Protein AF-A0A2W6ZHK8-F1 (afdb_monomer_lite)

Radius of gyration: 23.31 Å; chains: 1; bounding box: 67×42×62 Å

Secondary structure (DSSP, 8-state):
-TTTTTTTTT-HHHHHHTTB-GGG-B----TTTTS---TTGGGGGSS-HHHHHHHHHHHHHHHHHHHHHHHHHTTTSS-----S-SS-SSS-----SS-SS---SS-----BSS-B-GGGG--SSSSS-PPPP-B-TTS-B-EEEEE-PPP----SSS--PPPP-EEEETTEEEEPPEEEEGGGTBBSS-TT-B--TT-SSB-HHHHHHH-SHHHHHHHHHHHHHHHHHHHHHT--GGGS-HHHHHHHHHH-SSS---SS--TTS-TT-TTHHHHHHHHHH-GGGB-TTS-BTTPPPPPTT-----TT-EEEEEEEEE-SSS-EEEEETTEEEEEEE--HHHHHHHTTPPTT-EEEEEEEE-TTSS-EEEEEE--

Structure (mmCIF, N/CA/C/O backbone):
data_AF-A0A2W6ZHK8-F1
#
_entry.id   AF-A0A2W6ZHK8-F1
#
loop_
_atom_site.group_PDB
_atom_site.id
_atom_site.type_symbol
_atom_site.label_atom_id
_atom_site.label_alt_id
_atom_site.label_comp_id
_atom_site.label_asym_id
_atom_site.label_entity_id
_atom_site.label_seq_id
_atom_site.pdbx_PDB_ins_code
_atom_site.Cartn_x
_atom_site.Cartn_y
_atom_site.Cartn_z
_atom_site.occupancy
_atom_site.B_iso_or_equiv
_atom_site.auth_seq_id
_atom_site.auth_comp_id
_atom_site.auth_asym_id
_atom_site.auth_atom_id
_atom_site.pdbx_PDB_model_num
ATOM 1 N N . ALA A 1 1 ? 22.528 12.364 24.721 1.00 43.50 1 ALA A N 1
ATOM 2 C CA . ALA A 1 1 ? 22.819 10.940 24.457 1.00 43.50 1 ALA A CA 1
ATOM 3 C C . ALA A 1 1 ? 22.223 10.566 23.104 1.00 43.50 1 ALA A C 1
ATOM 5 O O . ALA A 1 1 ? 21.201 11.143 22.734 1.00 43.50 1 ALA A O 1
ATOM 6 N N . PRO A 1 2 ? 22.849 9.669 22.320 1.00 52.50 2 PRO A N 1
ATOM 7 C CA . PRO A 1 2 ? 22.215 9.181 21.101 1.00 52.50 2 PRO A CA 1
ATOM 8 C C . PRO A 1 2 ? 20.822 8.631 21.451 1.00 52.50 2 PRO A C 1
ATOM 10 O O . PRO A 1 2 ? 20.642 8.049 22.521 1.00 52.50 2 PRO A O 1
ATOM 13 N N . PHE A 1 3 ? 19.845 8.875 20.576 1.00 69.44 3 PHE A N 1
ATOM 14 C CA . PHE A 1 3 ? 18.461 8.391 20.698 1.00 69.44 3 PHE A CA 1
ATOM 15 C C . PHE A 1 3 ? 17.575 9.044 21.776 1.00 69.44 3 PHE A C 1
ATOM 17 O O . PHE A 1 3 ? 16.432 8.627 21.933 1.00 69.44 3 PHE A O 1
ATOM 24 N N . GLU A 1 4 ? 18.022 10.110 22.458 1.00 68.19 4 GLU A N 1
ATOM 25 C CA . GLU A 1 4 ? 17.185 10.863 23.425 1.00 68.19 4 GLU A CA 1
ATOM 26 C C . GLU A 1 4 ? 15.857 11.338 22.828 1.00 68.19 4 GLU A C 1
ATOM 28 O O . GLU A 1 4 ? 14.832 11.365 23.506 1.00 68.19 4 GLU A O 1
ATOM 33 N N . ARG A 1 5 ? 15.878 11.665 21.534 1.00 79.25 5 ARG A N 1
ATOM 34 C CA . ARG A 1 5 ? 14.717 12.185 20.814 1.00 79.25 5 ARG A CA 1
ATOM 35 C C . ARG A 1 5 ? 13.796 11.101 20.254 1.00 79.25 5 ARG A C 1
ATOM 37 O O . ARG A 1 5 ? 12.671 11.403 19.871 1.00 79.25 5 ARG A O 1
ATOM 44 N N . ALA A 1 6 ? 14.238 9.840 20.235 1.00 78.94 6 ALA A N 1
ATOM 45 C CA . ALA A 1 6 ? 13.511 8.746 19.587 1.00 78.94 6 ALA A CA 1
ATOM 46 C C . ALA A 1 6 ? 12.132 8.493 20.222 1.00 78.94 6 ALA A C 1
ATOM 48 O O . ALA A 1 6 ? 11.200 8.065 19.544 1.00 78.94 6 ALA A O 1
ATOM 49 N N . SER A 1 7 ? 11.982 8.789 21.517 1.00 81.56 7 SER A N 1
ATOM 50 C CA . SER A 1 7 ? 10.720 8.631 22.244 1.00 81.56 7 SER A CA 1
ATOM 51 C C . SER A 1 7 ? 9.899 9.916 22.394 1.00 81.56 7 SER A C 1
ATOM 53 O O . SER A 1 7 ? 8.825 9.856 22.986 1.00 81.56 7 SER A O 1
ATOM 55 N N . GLU A 1 8 ? 10.354 11.072 21.894 1.00 84.62 8 GLU A N 1
ATOM 56 C CA . GLU A 1 8 ? 9.674 12.367 22.107 1.00 84.62 8 GLU A CA 1
ATOM 57 C C . GLU A 1 8 ? 8.252 12.384 21.532 1.00 84.62 8 GLU A C 1
ATOM 59 O O . GLU A 1 8 ? 7.326 12.866 22.181 1.00 84.62 8 GLU A O 1
ATOM 64 N N . ALA A 1 9 ? 8.062 11.818 20.337 1.00 80.19 9 ALA A N 1
ATOM 65 C CA . ALA A 1 9 ? 6.784 11.879 19.627 1.00 80.19 9 ALA A CA 1
ATOM 66 C C . ALA A 1 9 ? 5.689 10.989 20.244 1.00 80.19 9 ALA A C 1
ATOM 68 O O . ALA A 1 9 ? 4.504 11.307 20.149 1.00 80.19 9 ALA A O 1
ATOM 69 N N . PHE A 1 10 ? 6.067 9.860 20.853 1.00 81.12 10 PHE A N 1
ATOM 70 C CA . PHE A 1 10 ? 5.116 8.813 21.253 1.00 81.12 10 PHE A CA 1
ATOM 71 C C . PHE A 1 10 ? 5.220 8.387 22.722 1.00 81.12 10 PHE A C 1
ATOM 73 O O . PHE A 1 10 ? 4.348 7.661 23.199 1.00 81.12 10 PHE A O 1
ATOM 80 N N . GLY A 1 11 ? 6.254 8.825 23.441 1.00 86.19 11 GLY A N 1
ATOM 81 C CA . GLY A 1 11 ? 6.606 8.334 24.771 1.00 86.19 11 GLY A CA 1
ATOM 82 C C . GLY A 1 11 ? 7.340 6.990 24.727 1.00 86.19 11 GLY A C 1
ATOM 83 O O . GLY A 1 11 ? 7.202 6.211 23.781 1.00 86.19 11 GLY A O 1
ATOM 84 N N . LEU A 1 12 ? 8.133 6.704 25.763 1.00 83.44 12 LEU A N 1
ATOM 85 C CA . LEU A 1 12 ? 9.000 5.521 25.814 1.00 83.44 12 LEU A CA 1
ATOM 86 C C . LEU A 1 12 ? 8.214 4.206 25.729 1.00 83.44 12 LEU A C 1
ATOM 88 O O . LEU A 1 12 ? 8.565 3.340 24.939 1.00 83.44 12 LEU A O 1
ATOM 92 N N . GLU A 1 13 ? 7.134 4.055 26.496 1.00 84.38 13 GLU A N 1
ATOM 93 C CA . GLU A 1 13 ? 6.370 2.801 26.532 1.00 84.38 13 GLU A CA 1
ATOM 94 C C . GLU A 1 13 ? 5.785 2.448 25.162 1.00 84.38 13 GLU A C 1
ATOM 96 O O . GLU A 1 13 ? 5.975 1.337 24.667 1.00 84.38 13 GLU A O 1
ATOM 101 N N . ARG A 1 14 ? 5.116 3.404 24.507 1.00 81.00 14 ARG A N 1
ATOM 102 C CA . ARG A 1 14 ? 4.561 3.197 23.165 1.00 81.00 14 ARG A CA 1
ATOM 103 C C . ARG A 1 14 ? 5.657 3.002 22.130 1.00 81.00 14 ARG A C 1
ATOM 105 O O . ARG A 1 14 ? 5.471 2.187 21.232 1.00 81.00 14 ARG A O 1
ATOM 112 N N . THR A 1 15 ? 6.780 3.712 22.276 1.00 80.50 15 THR A N 1
ATOM 113 C CA . THR A 1 15 ? 7.980 3.482 21.466 1.00 80.50 15 THR A CA 1
ATOM 114 C C . THR A 1 15 ? 8.346 2.014 21.579 1.00 80.50 15 THR A C 1
ATOM 116 O O . THR A 1 15 ? 8.187 1.317 20.603 1.00 80.50 15 THR A O 1
ATOM 119 N N . LEU A 1 16 ? 8.645 1.483 22.761 1.00 81.94 16 LEU A N 1
ATOM 120 C CA . LEU A 1 16 ? 9.081 0.093 22.939 1.00 81.94 16 LEU A CA 1
ATOM 121 C C . LEU A 1 16 ? 8.059 -0.974 22.516 1.00 81.94 16 LEU A C 1
ATOM 123 O O . LEU A 1 16 ? 8.441 -2.076 22.128 1.00 81.94 16 LEU A O 1
ATOM 127 N N . THR A 1 17 ? 6.762 -0.679 22.607 1.00 78.75 17 THR A N 1
ATOM 128 C CA . THR A 1 17 ? 5.712 -1.708 22.529 1.00 78.75 17 THR A CA 1
ATOM 129 C C . THR A 1 17 ? 4.912 -1.739 21.242 1.00 78.75 17 THR A C 1
ATOM 131 O O . THR A 1 17 ? 4.117 -2.663 21.066 1.00 78.75 17 THR A O 1
ATOM 134 N N . TYR A 1 18 ? 5.102 -0.787 20.325 1.00 78.62 18 TYR A N 1
ATOM 135 C CA . TYR A 1 18 ? 4.310 -0.780 19.091 1.00 78.62 18 TYR A CA 1
ATOM 136 C C . TYR A 1 18 ? 4.567 -2.032 18.229 1.00 78.62 18 TYR A C 1
ATOM 138 O O . TYR A 1 18 ? 3.657 -2.510 17.557 1.00 78.62 18 TYR A O 1
ATOM 146 N N . GLY A 1 19 ? 5.794 -2.563 18.262 1.00 79.88 19 GLY A N 1
ATOM 147 C CA . GLY A 1 19 ? 6.238 -3.725 17.490 1.00 79.88 19 GLY A CA 1
ATOM 148 C C . GLY A 1 19 ? 6.195 -5.044 18.264 1.00 79.88 19 GLY A C 1
ATOM 149 O O . GLY A 1 19 ? 7.033 -5.906 18.009 1.00 79.88 19 GLY A O 1
ATOM 150 N N . ARG A 1 20 ? 5.298 -5.198 19.252 1.00 83.50 20 ARG A N 1
ATOM 151 C CA . ARG A 1 20 ? 5.185 -6.434 20.051 1.00 83.50 20 ARG A CA 1
ATOM 152 C C . ARG A 1 20 ? 4.945 -7.659 19.168 1.00 83.50 20 ARG A C 1
ATOM 154 O O . ARG A 1 20 ? 4.077 -7.668 18.301 1.00 83.50 20 ARG A O 1
ATOM 161 N N . LEU A 1 21 ? 5.685 -8.715 19.470 1.00 78.38 21 LEU A N 1
ATOM 162 C CA . LEU A 1 21 ? 5.596 -10.036 18.866 1.00 78.38 21 LEU A CA 1
ATOM 163 C C . LEU A 1 21 ? 5.212 -11.071 19.945 1.00 78.38 21 LEU A C 1
ATOM 165 O O . LEU A 1 21 ? 5.328 -10.799 21.147 1.00 78.38 21 LEU A O 1
ATOM 169 N N . PRO A 1 22 ? 4.745 -12.273 19.555 1.00 77.62 22 PRO A N 1
ATOM 170 C CA . PRO A 1 22 ? 4.529 -13.372 20.494 1.00 77.62 22 PRO A CA 1
ATOM 171 C C . PRO A 1 22 ? 5.782 -13.706 21.321 1.00 77.62 22 PRO A C 1
ATOM 173 O O . PRO A 1 22 ? 6.908 -13.443 20.907 1.00 77.62 22 PRO A O 1
ATOM 176 N N . GLY A 1 23 ? 5.588 -14.303 22.500 1.00 78.88 23 GLY A N 1
ATOM 177 C CA . GLY A 1 23 ? 6.700 -14.725 23.364 1.00 78.88 23 GLY A CA 1
ATOM 178 C C . GLY A 1 23 ? 7.405 -13.588 24.113 1.00 78.88 23 GLY A C 1
ATOM 179 O O . GLY A 1 23 ? 8.505 -13.788 24.611 1.00 78.88 23 GLY A O 1
ATOM 180 N N . GLY A 1 24 ? 6.790 -12.402 24.200 1.00 81.69 24 GLY A N 1
ATOM 181 C CA . GLY A 1 24 ? 7.377 -11.241 24.884 1.00 81.69 24 GLY A CA 1
ATOM 182 C C . GLY A 1 24 ? 8.449 -10.513 24.067 1.00 81.69 24 GLY A C 1
ATOM 183 O O . GLY A 1 24 ? 9.122 -9.634 24.595 1.00 81.69 24 GLY A O 1
ATOM 184 N N . LEU A 1 25 ? 8.592 -10.864 22.789 1.00 83.56 25 LEU A N 1
ATOM 185 C CA . LEU A 1 25 ? 9.537 -10.249 21.866 1.00 83.56 25 LEU A CA 1
ATOM 186 C C . LEU A 1 25 ? 9.004 -8.914 21.339 1.00 83.56 25 LEU A C 1
ATOM 188 O O . LEU A 1 25 ? 7.797 -8.663 21.314 1.00 83.56 25 LEU A O 1
ATOM 192 N N . VAL A 1 26 ? 9.909 -8.064 20.866 1.00 82.62 26 VAL A N 1
ATOM 193 C CA . VAL A 1 26 ? 9.568 -6.818 20.175 1.00 82.62 26 VAL A CA 1
ATOM 194 C C . VAL A 1 26 ? 10.455 -6.655 18.946 1.00 82.62 26 VAL A C 1
ATOM 196 O O . VAL A 1 26 ? 11.658 -6.900 18.999 1.00 82.62 26 VAL A O 1
ATOM 199 N N . MET A 1 27 ? 9.863 -6.247 17.826 1.00 82.06 27 MET A N 1
ATOM 200 C CA . MET A 1 27 ? 10.614 -5.819 16.652 1.00 82.06 27 MET A CA 1
ATOM 201 C C . MET A 1 27 ? 10.985 -4.350 16.810 1.00 82.06 27 MET A C 1
ATOM 203 O O . MET A 1 27 ? 10.107 -3.502 16.984 1.00 82.06 27 MET A O 1
ATOM 207 N N . LEU A 1 28 ? 12.282 -4.061 16.708 1.00 79.19 28 LEU A N 1
ATOM 208 C CA . LEU A 1 28 ? 12.796 -2.712 16.844 1.00 79.19 28 LEU A CA 1
ATOM 209 C C . LEU A 1 28 ? 13.025 -2.037 15.482 1.00 79.19 28 LEU A C 1
ATOM 211 O O . LEU A 1 28 ? 14.022 -2.302 14.820 1.00 79.19 28 LEU A O 1
ATOM 215 N N . ASN A 1 29 ? 12.117 -1.154 15.062 1.00 72.19 29 ASN A N 1
ATOM 216 C CA . ASN A 1 29 ? 12.238 -0.383 13.819 1.00 72.19 29 ASN A CA 1
ATOM 217 C C . ASN A 1 29 ? 11.670 1.028 14.035 1.00 72.19 29 ASN A C 1
ATOM 219 O O . ASN A 1 29 ? 10.453 1.201 13.957 1.00 72.19 29 ASN A O 1
ATOM 223 N N . TRP A 1 30 ? 12.512 2.018 14.365 1.00 73.50 30 TRP A N 1
ATOM 224 C CA . TRP A 1 30 ? 12.042 3.384 14.654 1.00 73.50 30 TRP A CA 1
ATOM 225 C C . TRP A 1 30 ? 12.616 4.437 13.720 1.00 73.50 30 TRP A C 1
ATOM 227 O O . TRP A 1 30 ? 13.840 4.615 13.714 1.00 73.50 30 TRP A O 1
ATOM 237 N N . PRO A 1 31 ? 11.729 5.195 13.043 1.00 62.75 31 PRO A N 1
ATOM 238 C CA . PRO A 1 31 ? 12.104 6.444 12.410 1.00 62.75 31 PRO A CA 1
ATOM 239 C C . PRO A 1 31 ? 12.318 7.549 13.460 1.00 62.75 31 PRO A C 1
ATOM 241 O O . PRO A 1 31 ? 12.085 7.341 14.649 1.00 62.75 31 PRO A O 1
ATOM 244 N N . LEU A 1 32 ? 12.708 8.748 13.014 1.00 73.12 32 LEU A N 1
ATOM 245 C CA . LEU A 1 32 ? 12.775 9.975 13.832 1.00 73.12 32 LEU A CA 1
ATOM 246 C C . LEU A 1 32 ? 13.840 9.923 14.943 1.00 73.12 32 LEU A C 1
ATOM 248 O O . LEU A 1 32 ? 13.533 9.883 16.130 1.00 73.12 32 LEU A O 1
ATOM 252 N N . HIS A 1 33 ? 15.117 9.967 14.554 1.00 77.94 33 HIS A N 1
ATOM 253 C CA . HIS A 1 33 ? 16.269 9.903 15.474 1.00 77.94 33 HIS A CA 1
ATOM 254 C C . HIS A 1 33 ? 16.454 8.543 16.179 1.00 77.94 33 HIS A C 1
ATOM 256 O O . HIS A 1 33 ? 17.151 8.472 17.193 1.00 77.94 33 HIS A O 1
ATOM 262 N N . GLY A 1 34 ? 15.828 7.488 15.644 1.00 81.12 34 GLY A N 1
ATOM 263 C CA . GLY A 1 34 ? 15.988 6.096 16.062 1.00 81.12 34 GLY A CA 1
ATOM 264 C C . GLY A 1 34 ? 17.148 5.392 15.349 1.00 81.12 34 GLY A C 1
ATOM 265 O O . GLY A 1 34 ? 18.263 5.904 15.327 1.00 81.12 34 GLY A O 1
ATOM 266 N N . ASN A 1 35 ? 16.878 4.222 14.765 1.00 86.38 35 ASN A N 1
ATOM 267 C CA . ASN A 1 35 ? 17.894 3.314 14.208 1.00 86.38 35 ASN A CA 1
ATOM 268 C C . ASN A 1 35 ? 18.180 3.521 12.702 1.00 86.38 35 ASN A C 1
ATOM 270 O O . ASN A 1 35 ? 18.740 2.643 12.045 1.00 86.38 35 ASN A O 1
ATOM 274 N N . ASP A 1 36 ? 17.744 4.641 12.121 1.00 84.19 36 ASP A N 1
ATOM 275 C CA . ASP A 1 36 ? 17.936 4.915 10.695 1.00 84.19 36 ASP A CA 1
ATOM 276 C C . ASP A 1 36 ? 19.390 5.318 10.390 1.00 84.19 36 ASP A C 1
ATOM 278 O O . ASP A 1 36 ? 19.928 6.284 10.942 1.00 84.19 36 ASP A O 1
ATOM 282 N N . TRP A 1 37 ? 20.014 4.629 9.433 1.00 87.00 37 TRP A N 1
ATOM 283 C CA . TRP A 1 37 ? 21.386 4.896 9.007 1.00 87.00 37 TRP A CA 1
ATOM 284 C C . TRP A 1 37 ? 21.449 5.642 7.669 1.00 87.00 37 TRP A C 1
ATOM 286 O O . TRP A 1 37 ? 20.819 5.246 6.693 1.00 87.00 37 TRP A O 1
ATOM 296 N N . HIS A 1 38 ? 22.284 6.685 7.604 1.00 85.50 38 HIS A N 1
ATOM 297 C CA . HIS A 1 38 ? 22.408 7.562 6.427 1.00 85.50 38 HIS A CA 1
ATOM 298 C C . HIS A 1 38 ? 23.860 7.800 5.981 1.00 85.50 38 HIS A C 1
ATOM 300 O O . HIS A 1 38 ? 24.103 8.447 4.965 1.00 85.50 38 HIS A O 1
ATOM 306 N N . GLY A 1 39 ? 24.847 7.326 6.747 1.00 87.25 39 GLY A N 1
ATOM 307 C CA . GLY A 1 39 ? 26.256 7.637 6.508 1.00 87.25 39 GLY A CA 1
ATOM 308 C C . GLY A 1 39 ? 26.895 6.735 5.453 1.00 87.25 39 GLY A C 1
ATOM 309 O O . GLY A 1 39 ? 26.804 5.517 5.555 1.00 87.25 39 GLY A O 1
ATOM 310 N N . ASN A 1 40 ? 27.614 7.318 4.491 1.00 89.56 40 ASN A N 1
ATOM 311 C CA . ASN A 1 40 ? 28.471 6.588 3.544 1.00 89.56 40 ASN A CA 1
ATOM 312 C C . ASN A 1 40 ? 27.763 5.438 2.788 1.00 89.56 40 ASN A C 1
ATOM 314 O O . ASN A 1 40 ? 28.349 4.377 2.581 1.00 89.56 40 ASN A O 1
ATOM 318 N N . LEU A 1 41 ? 26.495 5.624 2.399 1.00 89.25 41 LEU A N 1
ATOM 319 C CA . LEU A 1 41 ? 25.716 4.579 1.717 1.00 89.25 41 LEU A CA 1
ATOM 320 C C . LEU A 1 41 ? 26.309 4.182 0.356 1.00 89.25 41 LEU A C 1
ATOM 322 O O . LEU A 1 41 ? 26.141 3.041 -0.065 1.00 89.25 41 LEU A O 1
ATOM 326 N N . ASP A 1 42 ? 27.055 5.079 -0.295 1.00 89.62 42 ASP A N 1
ATOM 327 C CA . ASP A 1 42 ? 27.741 4.798 -1.561 1.00 89.62 42 ASP A CA 1
ATOM 328 C C . ASP A 1 42 ? 28.757 3.650 -1.447 1.00 89.62 42 ASP A C 1
ATOM 330 O O . ASP A 1 42 ? 29.010 2.953 -2.431 1.00 89.62 42 ASP A O 1
ATOM 334 N N . ALA A 1 43 ? 29.291 3.387 -0.246 1.00 92.19 43 ALA A N 1
ATOM 335 C CA . ALA A 1 43 ? 30.197 2.265 -0.014 1.00 92.19 43 ALA A CA 1
ATOM 336 C C . ALA A 1 43 ? 29.546 0.907 -0.325 1.00 92.19 43 ALA A C 1
ATOM 338 O O . ALA A 1 43 ? 30.235 0.035 -0.856 1.00 92.19 43 ALA A O 1
ATOM 339 N N . ALA A 1 44 ? 28.227 0.764 -0.118 1.00 89.19 44 ALA A N 1
ATOM 340 C CA . ALA A 1 44 ? 27.465 -0.442 -0.473 1.00 89.19 44 ALA A CA 1
ATOM 341 C C . ALA A 1 44 ? 27.447 -0.725 -1.985 1.00 89.19 44 ALA A C 1
ATOM 343 O O . ALA A 1 44 ? 27.075 -1.811 -2.415 1.00 89.19 44 ALA A O 1
ATOM 344 N N . PHE A 1 45 ? 27.823 0.256 -2.808 1.00 87.62 45 PHE A N 1
ATOM 345 C CA . PHE A 1 45 ? 27.806 0.144 -4.262 1.00 87.62 45 PHE A CA 1
ATOM 346 C C . PHE A 1 45 ? 29.163 0.422 -4.913 1.00 87.62 45 PHE A C 1
ATOM 348 O O . PHE A 1 45 ? 29.239 0.569 -6.135 1.00 87.62 45 PHE A O 1
ATOM 355 N N . SER A 1 46 ? 30.221 0.509 -4.108 1.00 91.19 46 SER A N 1
ATOM 356 C CA . SER A 1 46 ? 31.575 0.837 -4.560 1.00 91.19 46 SER A CA 1
ATOM 357 C C . SER A 1 46 ? 32.250 -0.300 -5.337 1.00 91.19 46 SER A C 1
ATOM 359 O O . SER A 1 46 ? 33.172 -0.049 -6.110 1.00 91.19 46 SER A O 1
ATOM 361 N N . GLY A 1 47 ? 31.801 -1.544 -5.134 1.00 91.81 47 GLY A N 1
ATOM 362 C CA . GLY A 1 47 ? 32.483 -2.744 -5.624 1.00 91.81 47 GLY A CA 1
ATOM 363 C C . GLY A 1 47 ? 33.743 -3.112 -4.828 1.00 91.81 47 GLY A C 1
ATOM 364 O O . GLY A 1 47 ? 34.422 -4.062 -5.207 1.00 91.81 47 GLY A O 1
ATOM 365 N N . ASP A 1 48 ? 34.056 -2.387 -3.746 1.00 96.06 48 ASP A N 1
ATOM 366 C CA . ASP A 1 48 ? 35.138 -2.701 -2.809 1.00 96.06 48 ASP A CA 1
ATOM 367 C C . ASP A 1 48 ? 34.584 -3.467 -1.589 1.00 96.06 48 ASP A C 1
ATOM 369 O O . ASP A 1 48 ? 33.909 -2.866 -0.743 1.00 96.06 48 ASP A O 1
ATOM 373 N N . PRO A 1 49 ? 34.899 -4.770 -1.439 1.00 95.38 49 PRO A N 1
ATOM 374 C CA . PRO A 1 49 ? 34.434 -5.564 -0.305 1.00 95.38 49 PRO A CA 1
ATOM 375 C C . PRO A 1 49 ? 34.879 -5.016 1.056 1.00 95.38 49 PRO A C 1
ATOM 377 O O . PRO A 1 49 ? 34.196 -5.231 2.055 1.00 95.38 49 PRO A O 1
ATOM 380 N N . ALA A 1 50 ? 36.022 -4.327 1.142 1.00 96.31 50 ALA A N 1
ATOM 381 C CA . ALA A 1 50 ? 36.488 -3.763 2.408 1.00 96.31 50 ALA A CA 1
ATOM 382 C C . ALA A 1 50 ? 35.619 -2.573 2.841 1.00 96.31 50 ALA A C 1
ATOM 384 O O . ALA A 1 50 ? 35.238 -2.484 4.010 1.00 96.31 50 ALA A O 1
ATOM 385 N N . ALA A 1 51 ? 35.268 -1.695 1.898 1.00 95.50 51 ALA A N 1
ATOM 386 C CA . ALA A 1 51 ? 34.383 -0.560 2.143 1.00 95.50 51 ALA A CA 1
ATOM 387 C C . ALA A 1 51 ? 32.955 -1.005 2.501 1.00 95.50 51 ALA A C 1
ATOM 389 O O . ALA A 1 51 ? 32.344 -0.445 3.413 1.00 95.50 51 ALA A O 1
ATOM 390 N N . GLU A 1 52 ? 32.438 -2.034 1.825 1.00 93.19 52 GLU A N 1
ATOM 391 C CA . GLU A 1 52 ? 31.125 -2.616 2.124 1.00 93.19 52 GLU A CA 1
ATOM 392 C C . GLU A 1 52 ? 31.092 -3.252 3.525 1.00 93.19 52 GLU A C 1
ATOM 394 O O . GLU A 1 52 ? 30.194 -2.966 4.322 1.00 93.19 52 GLU A O 1
ATOM 399 N N . ASN A 1 53 ? 32.116 -4.038 3.876 1.00 93.25 53 ASN A N 1
ATOM 400 C CA . ASN A 1 53 ? 32.227 -4.650 5.201 1.00 93.25 53 ASN A CA 1
ATOM 401 C C . ASN A 1 53 ? 32.339 -3.606 6.325 1.00 93.25 53 ASN A C 1
ATOM 403 O O . ASN A 1 53 ? 31.709 -3.767 7.372 1.00 93.25 53 ASN A O 1
ATOM 407 N N . ASP A 1 54 ? 33.102 -2.526 6.122 1.00 95.12 54 ASP A N 1
ATOM 408 C CA . ASP A 1 54 ? 33.187 -1.416 7.083 1.00 95.12 54 ASP A CA 1
ATOM 409 C C . ASP A 1 54 ? 31.831 -0.712 7.257 1.00 95.12 54 ASP A C 1
ATOM 411 O O . ASP A 1 54 ? 31.408 -0.456 8.387 1.00 95.12 54 ASP A O 1
ATOM 415 N N . LEU A 1 55 ? 31.098 -0.458 6.166 1.00 94.81 55 LEU A N 1
ATOM 416 C CA . LEU A 1 55 ? 29.749 0.111 6.232 1.00 94.81 55 LEU A CA 1
ATOM 417 C C . LEU A 1 55 ? 28.807 -0.775 7.060 1.00 94.81 55 LEU A C 1
ATOM 419 O O . LEU A 1 55 ? 28.142 -0.277 7.974 1.00 94.81 55 LEU A O 1
ATOM 423 N N . PHE A 1 56 ? 28.766 -2.079 6.779 1.00 92.25 56 PHE A N 1
ATOM 424 C CA . PHE A 1 56 ? 27.905 -3.011 7.508 1.00 92.25 56 PHE A CA 1
ATOM 425 C C . PHE A 1 56 ? 28.297 -3.130 8.979 1.00 92.25 56 PHE A C 1
ATOM 427 O O . PHE A 1 56 ? 27.416 -3.089 9.839 1.00 92.25 56 PHE A O 1
ATOM 434 N N . ALA A 1 57 ? 29.592 -3.178 9.300 1.00 93.06 57 ALA A N 1
ATOM 435 C CA . ALA A 1 57 ? 30.058 -3.184 10.685 1.00 93.06 57 ALA A CA 1
ATOM 436 C C . ALA A 1 57 ? 29.590 -1.933 11.451 1.00 93.06 57 ALA A C 1
ATOM 438 O O . ALA A 1 57 ? 29.132 -2.031 12.592 1.00 93.06 57 ALA A O 1
ATOM 439 N N . ARG A 1 58 ? 29.631 -0.754 10.818 1.00 94.31 58 ARG A N 1
ATOM 440 C CA . ARG A 1 58 ? 29.149 0.498 11.423 1.00 94.31 58 ARG A CA 1
ATOM 441 C C . ARG A 1 58 ? 27.630 0.523 11.607 1.00 94.31 58 ARG A C 1
ATOM 443 O O . ARG A 1 58 ? 27.168 0.954 12.663 1.00 94.31 58 ARG A O 1
ATOM 450 N N . MET A 1 59 ? 26.859 0.027 10.636 1.00 92.31 59 MET A N 1
ATOM 451 C CA . MET A 1 59 ? 25.400 -0.116 10.760 1.00 92.31 59 MET A CA 1
ATOM 452 C C . MET A 1 59 ? 25.016 -1.054 11.916 1.00 92.31 59 MET A C 1
ATOM 454 O O . MET A 1 59 ? 24.128 -0.736 12.711 1.00 92.31 59 MET A O 1
ATOM 458 N N . GLN A 1 60 ? 25.712 -2.188 12.050 1.00 91.25 60 GLN A N 1
ATOM 459 C CA . GLN A 1 60 ? 25.509 -3.128 13.156 1.00 91.25 60 GLN A CA 1
ATOM 460 C C . GLN A 1 60 ? 25.857 -2.486 14.504 1.00 91.25 60 GLN A C 1
ATOM 462 O O . GLN A 1 60 ? 25.062 -2.556 15.441 1.00 91.25 60 GLN A O 1
ATOM 467 N N . ALA A 1 61 ? 27.001 -1.798 14.596 1.00 92.19 61 ALA A N 1
ATOM 468 C CA . ALA A 1 61 ? 27.406 -1.083 15.804 1.00 92.19 61 ALA A CA 1
ATOM 469 C C . ALA A 1 61 ? 26.384 -0.005 16.211 1.00 92.19 61 ALA A C 1
ATOM 471 O O . ALA A 1 61 ? 26.080 0.134 17.396 1.00 92.19 61 ALA A O 1
ATOM 472 N N . HIS A 1 62 ? 25.806 0.713 15.242 1.00 91.44 62 HIS A N 1
ATOM 473 C CA . HIS A 1 62 ? 24.738 1.684 15.484 1.00 91.44 62 HIS A CA 1
ATOM 474 C C . HIS A 1 62 ? 23.477 1.030 16.063 1.00 91.44 62 HIS A C 1
ATOM 476 O O . HIS A 1 62 ? 22.963 1.493 17.080 1.00 91.44 62 HIS A O 1
ATOM 482 N N . SER A 1 63 ? 23.039 -0.091 15.480 1.00 89.75 63 SER A N 1
ATOM 483 C CA . SER A 1 63 ? 21.877 -0.849 15.967 1.00 89.75 63 SER A CA 1
ATOM 484 C C . SER A 1 63 ? 22.082 -1.405 17.377 1.00 89.75 63 SER A C 1
ATOM 486 O O . SER A 1 63 ? 21.176 -1.341 18.207 1.00 89.75 63 SER A O 1
ATOM 488 N N . LEU A 1 64 ? 23.283 -1.902 17.691 1.00 89.56 64 LEU A N 1
ATOM 489 C CA . LEU A 1 64 ? 23.619 -2.375 19.038 1.00 89.56 64 LEU A CA 1
ATOM 490 C C . LEU A 1 64 ? 23.670 -1.226 20.053 1.00 89.56 64 LEU A C 1
ATOM 492 O O . LEU A 1 64 ? 23.178 -1.376 21.171 1.00 89.56 64 LEU A O 1
ATOM 496 N N . ALA A 1 65 ? 24.213 -0.067 19.669 1.00 91.00 65 ALA A N 1
ATOM 497 C CA . ALA A 1 65 ? 24.198 1.124 20.514 1.00 91.00 65 ALA A CA 1
ATOM 498 C C . ALA A 1 65 ? 22.763 1.606 20.790 1.00 91.00 65 ALA A C 1
ATOM 500 O O . ALA A 1 65 ? 22.455 1.995 21.917 1.00 91.00 65 ALA A O 1
ATOM 501 N N . PHE A 1 66 ? 21.878 1.538 19.790 1.00 88.94 66 PHE A N 1
ATOM 502 C CA . PHE A 1 66 ? 20.458 1.850 19.951 1.00 88.94 66 PHE A CA 1
ATOM 503 C C . PHE A 1 66 ? 19.763 0.895 20.920 1.00 88.94 66 PHE A C 1
ATOM 505 O O . PHE A 1 66 ? 19.097 1.342 21.855 1.00 88.94 66 PHE A O 1
ATOM 512 N N . ALA A 1 67 ? 19.972 -0.412 20.756 1.00 87.69 67 ALA A N 1
ATOM 513 C CA . ALA A 1 67 ? 19.425 -1.418 21.660 1.00 87.69 67 ALA A CA 1
ATOM 514 C C . ALA A 1 67 ? 19.898 -1.206 23.111 1.00 87.69 67 ALA A C 1
ATOM 516 O O . ALA A 1 67 ? 19.080 -1.238 24.031 1.00 87.69 67 ALA A O 1
ATOM 517 N N . ALA A 1 68 ? 21.187 -0.912 23.320 1.00 89.25 68 ALA A N 1
ATOM 518 C CA . ALA A 1 68 ? 21.738 -0.622 24.644 1.00 89.25 68 ALA A CA 1
ATOM 519 C C . ALA A 1 68 ? 21.113 0.635 25.279 1.00 89.25 68 ALA A C 1
ATOM 521 O O . ALA A 1 68 ? 20.778 0.631 26.466 1.00 89.25 68 ALA A O 1
ATOM 522 N N . ALA A 1 69 ? 20.904 1.696 24.492 1.00 89.06 69 ALA A N 1
ATOM 523 C CA . ALA A 1 69 ? 20.249 2.913 24.965 1.00 89.06 69 ALA A CA 1
ATOM 524 C C . ALA A 1 69 ? 18.792 2.657 25.385 1.00 89.06 69 ALA A C 1
ATOM 526 O O . ALA A 1 69 ? 18.361 3.131 26.437 1.00 89.06 69 ALA A O 1
ATOM 527 N N . LEU A 1 70 ? 18.043 1.864 24.612 1.00 87.00 70 LEU A N 1
ATOM 528 C CA . LEU A 1 70 ? 16.671 1.483 24.959 1.00 87.00 70 LEU A CA 1
ATOM 529 C C . LEU A 1 70 ? 16.606 0.563 26.186 1.00 87.00 70 LEU A C 1
ATOM 531 O O . LEU A 1 70 ? 15.723 0.733 27.028 1.00 87.00 70 LEU A O 1
ATOM 535 N N . GLN A 1 71 ? 17.544 -0.375 26.338 1.00 88.94 71 GLN A N 1
ATOM 536 C CA . GLN A 1 71 ? 17.655 -1.204 27.542 1.00 88.94 71 GLN A CA 1
ATOM 537 C C . GLN A 1 71 ? 17.875 -0.339 28.790 1.00 88.94 71 GLN A C 1
ATOM 539 O O . GLN A 1 71 ? 17.184 -0.514 29.795 1.00 88.94 71 GLN A O 1
ATOM 544 N N . GLN A 1 72 ? 18.774 0.648 28.715 1.00 89.81 72 GLN A N 1
ATOM 545 C CA . GLN A 1 72 ? 19.002 1.589 29.812 1.00 89.81 72 GLN A CA 1
ATOM 546 C C . GLN A 1 72 ? 17.758 2.443 30.099 1.00 89.81 72 GLN A C 1
ATOM 548 O O . GLN A 1 72 ? 17.341 2.549 31.252 1.00 89.81 72 GLN A O 1
ATOM 553 N N . ALA A 1 73 ? 17.146 3.028 29.065 1.00 87.06 73 ALA A N 1
ATOM 554 C CA . ALA A 1 73 ? 15.966 3.883 29.207 1.00 87.06 73 ALA A CA 1
ATOM 555 C C . ALA A 1 73 ? 14.754 3.127 29.774 1.00 87.06 73 ALA A C 1
ATOM 557 O O . ALA A 1 73 ? 13.973 3.689 30.536 1.00 87.06 73 ALA A O 1
ATOM 558 N N . SER A 1 74 ? 14.616 1.845 29.431 1.00 87.25 74 SER A N 1
ATOM 559 C CA . SER A 1 74 ? 13.540 0.967 29.905 1.00 87.25 74 SER A CA 1
ATOM 560 C C . SER A 1 74 ? 13.787 0.359 31.289 1.00 87.25 74 SER A C 1
ATOM 562 O O . SER A 1 74 ? 12.986 -0.462 31.734 1.00 87.25 74 SER A O 1
ATOM 564 N N .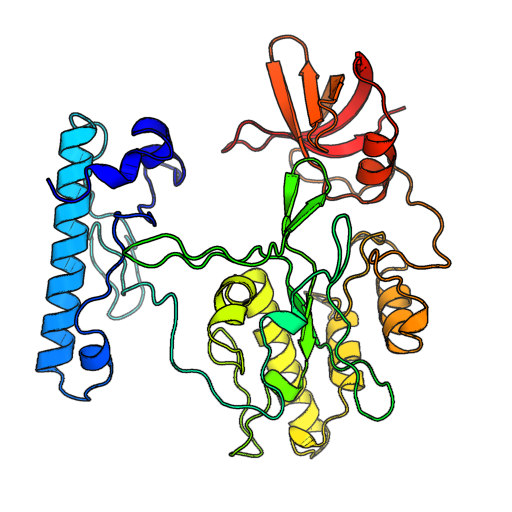 ALA A 1 75 ? 14.885 0.722 31.964 1.00 88.38 75 ALA A N 1
ATOM 565 C CA . ALA A 1 75 ? 15.304 0.126 33.233 1.00 88.38 75 ALA A CA 1
ATOM 566 C C . ALA A 1 75 ? 15.382 -1.418 33.183 1.00 88.38 75 ALA A C 1
ATOM 568 O O . ALA A 1 75 ? 15.044 -2.096 34.151 1.00 88.38 75 ALA A O 1
ATOM 569 N N . GLY A 1 76 ? 15.821 -1.971 32.045 1.00 80.81 76 GLY A N 1
ATOM 570 C CA . GLY A 1 76 ? 15.998 -3.414 31.849 1.00 80.81 76 GLY A CA 1
ATOM 571 C C . GLY A 1 76 ? 14.735 -4.188 31.465 1.00 80.81 76 GLY A C 1
ATOM 572 O O . GLY A 1 76 ? 14.797 -5.403 31.331 1.00 80.81 76 GLY A O 1
ATOM 573 N N . TRP A 1 77 ? 13.592 -3.528 31.250 1.00 82.69 77 TRP A N 1
ATOM 574 C CA . TRP A 1 77 ? 12.408 -4.204 30.701 1.00 82.69 77 TRP A CA 1
ATOM 575 C C . TRP A 1 77 ? 12.635 -4.704 29.263 1.00 82.69 77 TRP A C 1
ATOM 577 O O . TRP A 1 77 ? 12.085 -5.732 28.867 1.00 82.69 77 TRP A O 1
ATOM 587 N N . LEU A 1 78 ? 13.458 -3.997 28.487 1.00 86.38 78 LEU A N 1
ATOM 588 C CA . LEU A 1 78 ? 13.917 -4.447 27.181 1.00 86.38 78 LEU A CA 1
ATOM 589 C C . LEU A 1 78 ? 15.346 -4.978 27.277 1.00 86.38 78 LEU A C 1
ATOM 591 O O . LEU A 1 78 ? 16.230 -4.269 27.749 1.00 86.38 78 LEU A O 1
ATOM 595 N N . GLU A 1 79 ? 15.595 -6.163 26.727 1.00 86.12 79 GLU A N 1
ATOM 596 C CA . GLU A 1 79 ? 16.940 -6.722 26.602 1.00 86.12 79 GLU A CA 1
ATOM 597 C C . GLU A 1 79 ? 17.189 -7.201 25.171 1.00 86.12 79 GLU A C 1
ATOM 599 O O . GLU A 1 79 ? 16.323 -7.813 24.539 1.00 86.12 79 GLU A O 1
ATOM 604 N N . ALA A 1 80 ? 18.387 -6.926 24.649 1.00 83.06 80 ALA A N 1
ATOM 605 C CA . ALA A 1 80 ? 18.812 -7.472 23.369 1.00 83.06 80 ALA A CA 1
ATOM 606 C C . ALA A 1 80 ? 19.009 -8.988 23.512 1.00 83.06 80 ALA A C 1
ATOM 608 O O . ALA A 1 80 ? 19.912 -9.448 24.208 1.00 83.06 80 ALA A O 1
ATOM 609 N N . THR A 1 81 ? 18.161 -9.767 22.846 1.00 75.44 81 THR A N 1
ATOM 610 C CA . THR A 1 81 ? 18.215 -11.232 22.857 1.00 75.44 81 THR A CA 1
ATOM 611 C C . THR A 1 81 ? 18.664 -11.765 21.501 1.00 75.44 81 THR A C 1
ATOM 613 O O . THR A 1 81 ? 18.462 -11.118 20.480 1.00 75.44 81 THR A O 1
ATOM 616 N N . GLY A 1 82 ? 19.273 -12.950 21.467 1.00 70.00 82 GLY A N 1
ATOM 617 C CA . GLY A 1 82 ? 19.761 -13.594 20.242 1.00 70.00 82 GLY A CA 1
ATOM 618 C C . GLY A 1 82 ? 18.648 -14.169 19.361 1.00 70.00 82 GLY A C 1
ATOM 619 O O . GLY A 1 82 ? 18.770 -15.297 18.888 1.00 70.00 82 GLY A O 1
ATOM 620 N N . VAL A 1 83 ? 17.542 -13.450 19.206 1.00 65.88 83 VAL A N 1
ATOM 621 C CA . VAL A 1 83 ? 16.361 -13.926 18.497 1.00 65.88 83 VAL A CA 1
ATOM 622 C C . VAL A 1 83 ? 16.327 -13.345 17.091 1.00 65.88 83 VAL A C 1
ATOM 624 O O . VAL A 1 83 ? 16.335 -12.134 16.912 1.00 65.88 83 VAL A O 1
ATOM 627 N N . PHE A 1 84 ? 16.131 -14.267 16.149 1.00 64.81 84 PHE A N 1
ATOM 628 C CA . PHE A 1 84 ? 15.745 -14.104 14.750 1.00 64.81 84 PHE A CA 1
ATOM 629 C C . PHE A 1 84 ? 16.872 -14.153 13.695 1.00 64.81 84 PHE A C 1
ATOM 631 O O . PHE A 1 84 ? 17.720 -13.265 13.648 1.00 64.81 84 PHE A O 1
ATOM 638 N N . PRO A 1 85 ? 16.802 -15.118 12.753 1.00 62.66 85 PRO A N 1
ATOM 639 C CA . PRO A 1 85 ? 16.038 -16.364 12.808 1.00 62.66 85 PRO A CA 1
ATOM 640 C C . PRO A 1 85 ? 16.741 -17.361 13.742 1.00 62.66 85 PRO A C 1
ATOM 642 O O . PRO A 1 85 ? 17.957 -17.524 13.705 1.00 62.66 85 PRO A O 1
ATOM 645 N N . GLU A 1 86 ? 15.979 -18.074 14.572 1.00 62.84 86 GLU A N 1
ATOM 646 C CA . GLU A 1 86 ? 16.550 -19.153 15.395 1.00 62.84 86 GLU A CA 1
ATOM 647 C C . GLU A 1 86 ? 17.003 -20.350 14.546 1.00 62.84 86 GLU A C 1
ATOM 649 O O . GLU A 1 86 ? 17.938 -21.055 14.926 1.00 62.84 86 GLU A O 1
ATOM 654 N N . GLN A 1 87 ? 16.359 -20.554 13.389 1.00 61.38 87 GLN A N 1
ATOM 655 C CA . GLN A 1 87 ? 16.745 -21.509 12.353 1.00 61.38 87 GLN A CA 1
ATOM 656 C C . GLN A 1 87 ? 16.546 -20.885 10.967 1.00 61.38 87 GLN A C 1
ATOM 658 O O . GLN A 1 87 ? 15.450 -20.432 10.640 1.00 61.38 87 GLN A O 1
ATOM 663 N N . GLY A 1 88 ? 17.607 -20.866 10.161 1.00 55.16 88 GLY A N 1
ATOM 664 C CA . GLY A 1 88 ? 17.602 -20.407 8.773 1.00 55.16 88 GLY A CA 1
ATOM 665 C C . GLY A 1 88 ? 18.246 -21.446 7.853 1.00 55.16 88 GLY A C 1
ATOM 666 O O . GLY A 1 88 ? 19.092 -22.227 8.286 1.00 55.16 88 GLY A O 1
ATOM 667 N N . HIS A 1 89 ? 17.841 -21.469 6.583 1.00 47.81 89 HIS A N 1
ATOM 668 C CA . HIS A 1 89 ? 18.525 -22.228 5.534 1.00 47.81 89 HIS A CA 1
ATOM 669 C C . HIS A 1 89 ? 19.631 -21.356 4.905 1.00 47.81 89 HIS A C 1
ATOM 671 O O . HIS A 1 89 ? 19.378 -20.198 4.581 1.00 47.81 89 HIS A O 1
ATOM 677 N N . GLY A 1 90 ? 20.835 -21.907 4.697 1.00 55.72 90 GLY A N 1
ATOM 678 C CA . GLY A 1 90 ? 21.970 -21.207 4.061 1.00 55.72 90 GLY A CA 1
ATOM 679 C C . GLY A 1 90 ? 22.900 -20.469 5.039 1.00 55.72 90 GLY A C 1
ATOM 680 O O . GLY A 1 90 ? 22.970 -20.840 6.211 1.00 55.72 90 GLY A O 1
ATOM 681 N N . ASP A 1 91 ? 23.597 -19.431 4.554 1.00 51.59 91 ASP A N 1
ATOM 682 C CA . ASP A 1 91 ? 24.577 -18.607 5.302 1.00 51.59 91 ASP A CA 1
ATOM 683 C C . ASP A 1 91 ? 23.938 -17.673 6.357 1.00 51.59 91 ASP A C 1
ATOM 685 O O . ASP A 1 91 ? 24.632 -16.984 7.102 1.00 51.59 91 ASP A O 1
ATOM 689 N N . LEU A 1 92 ? 22.603 -17.646 6.445 1.00 51.09 92 LEU A N 1
ATOM 690 C CA . LEU A 1 92 ? 21.825 -16.790 7.347 1.00 51.09 92 LEU A CA 1
ATOM 691 C C . LEU A 1 92 ? 21.461 -17.521 8.652 1.00 51.09 92 LEU A C 1
ATOM 693 O O . LEU A 1 92 ? 20.288 -17.762 8.941 1.00 51.09 92 LEU A O 1
ATOM 697 N N . GLN A 1 93 ? 22.475 -17.901 9.435 1.00 53.16 93 GLN A N 1
ATOM 698 C CA . GLN A 1 93 ? 22.316 -18.588 10.724 1.00 53.16 93 GLN A CA 1
ATOM 699 C C . GLN A 1 93 ? 22.949 -17.787 11.866 1.00 53.16 93 GLN A C 1
ATOM 701 O O . GLN A 1 93 ? 24.061 -17.282 11.734 1.00 53.16 93 GLN A O 1
ATOM 706 N N . GLY A 1 94 ? 22.284 -17.731 13.022 1.00 58.12 94 GLY A N 1
ATOM 707 C CA . GLY A 1 94 ? 22.897 -17.231 14.252 1.00 58.12 94 GLY A CA 1
ATOM 708 C C . GLY A 1 94 ? 21.904 -16.626 15.235 1.00 58.12 94 GLY A C 1
ATOM 709 O O . GLY A 1 94 ? 20.926 -15.994 14.853 1.00 58.12 94 GLY A O 1
ATOM 710 N N . ARG A 1 95 ? 22.190 -16.790 16.530 1.00 69.25 95 ARG A N 1
ATOM 711 C CA . ARG A 1 95 ? 21.468 -16.105 17.606 1.00 69.25 95 ARG A CA 1
ATOM 712 C C . ARG A 1 95 ? 21.968 -14.665 17.717 1.00 69.25 95 ARG A C 1
ATOM 714 O O . ARG A 1 95 ? 22.902 -14.404 18.470 1.00 69.25 95 ARG A O 1
ATOM 721 N N . SER A 1 96 ? 21.380 -13.749 16.954 1.00 80.00 96 SER A N 1
ATOM 722 C CA . SER A 1 96 ? 21.719 -12.321 16.971 1.00 80.00 96 SER A CA 1
ATOM 723 C C . SER A 1 96 ? 20.481 -11.474 17.280 1.00 80.00 96 SER A C 1
ATOM 725 O O . SER A 1 96 ? 19.404 -11.833 16.817 1.00 80.00 96 SER A O 1
ATOM 727 N N . PRO A 1 97 ? 20.604 -10.358 18.025 1.00 82.88 97 PRO A N 1
ATOM 728 C CA . PRO A 1 97 ? 19.537 -9.358 18.147 1.00 82.88 97 PRO A CA 1
ATOM 729 C C . PRO A 1 97 ? 19.376 -8.491 16.886 1.00 82.88 97 PRO A C 1
ATOM 731 O O . PRO A 1 97 ? 18.497 -7.633 16.834 1.00 82.88 97 PRO A O 1
ATOM 734 N N . LEU A 1 98 ? 20.268 -8.643 15.902 1.00 85.12 98 LEU A N 1
ATOM 735 C CA . LEU A 1 98 ? 20.284 -7.855 14.673 1.00 85.12 98 LEU A CA 1
ATOM 736 C C . LEU A 1 98 ? 19.508 -8.552 13.557 1.00 85.12 98 LEU A C 1
ATOM 738 O O . LEU A 1 98 ? 19.498 -9.777 13.460 1.00 85.12 98 LEU A O 1
ATOM 742 N N . ALA A 1 99 ? 18.930 -7.755 12.659 1.00 81.81 99 ALA A N 1
ATOM 743 C CA . ALA A 1 99 ? 18.383 -8.267 11.409 1.00 81.81 99 ALA A CA 1
ATOM 744 C C . ALA A 1 99 ? 19.473 -8.957 10.564 1.00 81.81 99 ALA A C 1
ATOM 746 O O . ALA A 1 99 ? 20.635 -8.554 10.580 1.00 81.81 99 ALA A O 1
ATOM 747 N N . LEU A 1 100 ? 19.069 -9.960 9.778 1.00 80.00 100 LEU A N 1
ATOM 748 C CA . LEU A 1 100 ? 19.949 -10.735 8.887 1.00 80.00 100 LEU A CA 1
ATOM 749 C C . LEU A 1 100 ? 20.701 -9.885 7.858 1.00 80.00 100 LEU A C 1
ATOM 751 O O . LEU A 1 100 ? 21.795 -10.238 7.432 1.00 80.00 100 LEU A O 1
ATOM 755 N N . MET A 1 101 ? 20.085 -8.786 7.437 1.00 82.12 101 MET A N 1
ATOM 756 C CA . MET A 1 101 ? 20.647 -7.812 6.513 1.00 82.12 101 MET A CA 1
ATOM 757 C C . MET A 1 101 ? 20.062 -6.430 6.825 1.00 82.12 101 MET A C 1
ATOM 759 O O . MET A 1 101 ? 18.972 -6.352 7.409 1.00 82.12 101 MET A O 1
ATOM 763 N N . PRO A 1 102 ? 20.730 -5.338 6.420 1.00 85.31 102 PRO A N 1
ATOM 764 C CA . PRO A 1 102 ? 20.156 -4.005 6.513 1.00 85.31 102 PRO A CA 1
ATOM 765 C C . PRO A 1 102 ? 18.817 -3.915 5.770 1.00 85.31 102 PRO A C 1
ATOM 767 O O . PRO A 1 102 ? 18.667 -4.407 4.649 1.00 85.31 102 PRO A O 1
ATOM 770 N N . TYR A 1 103 ? 17.835 -3.253 6.382 1.00 84.94 103 TYR A N 1
ATOM 771 C CA . TYR A 1 103 ? 16.587 -2.924 5.704 1.00 84.94 103 TYR A CA 1
ATOM 772 C C . TYR A 1 103 ? 16.793 -1.708 4.794 1.00 84.94 103 TYR A C 1
ATOM 774 O O . TYR A 1 103 ? 16.836 -0.564 5.247 1.00 84.94 103 TYR A O 1
ATOM 782 N N . TRP A 1 104 ? 16.881 -1.951 3.488 1.00 84.50 104 TRP A N 1
ATOM 783 C CA . TRP A 1 104 ? 16.971 -0.889 2.490 1.00 84.50 104 TRP A CA 1
ATOM 784 C C . TRP A 1 104 ? 15.588 -0.291 2.203 1.00 84.50 104 TRP A C 1
ATOM 786 O O . TRP A 1 104 ? 14.721 -0.902 1.564 1.00 84.50 104 TRP A O 1
ATOM 796 N N . ARG A 1 105 ? 15.365 0.930 2.701 1.00 81.88 105 ARG A N 1
ATOM 797 C CA . ARG A 1 105 ? 14.129 1.696 2.459 1.00 81.88 105 ARG A CA 1
ATOM 798 C C . ARG A 1 105 ? 14.036 2.186 1.016 1.00 81.88 105 ARG A C 1
ATOM 800 O O . ARG A 1 105 ? 12.945 2.197 0.447 1.00 81.88 105 ARG A O 1
ATOM 807 N N . GLU A 1 106 ? 15.177 2.543 0.439 1.00 81.62 106 GLU A N 1
ATOM 808 C CA . GLU A 1 106 ? 15.323 3.022 -0.928 1.00 81.62 106 GLU A CA 1
ATOM 809 C C . GLU A 1 106 ? 16.503 2.323 -1.611 1.00 81.62 106 GLU A C 1
ATOM 811 O O . GLU A 1 106 ? 17.519 2.049 -0.976 1.00 81.62 106 GLU A O 1
ATOM 816 N N . GLY A 1 107 ? 16.348 2.020 -2.900 1.00 82.56 107 GLY A N 1
ATOM 817 C CA . GLY A 1 107 ? 17.376 1.398 -3.726 1.00 82.56 107 GLY A CA 1
ATOM 818 C C . GLY A 1 107 ? 17.404 1.989 -5.133 1.00 82.56 107 GLY A C 1
ATOM 819 O O . GLY A 1 107 ? 16.617 2.878 -5.469 1.00 82.56 107 GLY A O 1
ATOM 820 N N . ARG A 1 108 ? 18.320 1.476 -5.960 1.00 87.81 108 ARG A N 1
ATOM 821 C CA . ARG A 1 108 ? 18.404 1.829 -7.382 1.00 87.81 108 ARG A CA 1
ATOM 822 C C . ARG A 1 108 ? 17.110 1.428 -8.089 1.00 87.81 108 ARG A C 1
ATOM 824 O O . ARG A 1 108 ? 16.607 0.326 -7.884 1.00 87.81 108 ARG A O 1
ATOM 831 N N . ARG A 1 109 ? 16.599 2.326 -8.928 1.00 92.19 109 ARG A N 1
ATOM 832 C CA . ARG A 1 109 ? 15.390 2.121 -9.728 1.00 92.19 109 ARG A CA 1
ATOM 833 C C . ARG A 1 109 ? 15.715 2.234 -11.200 1.00 92.19 109 ARG A C 1
ATOM 835 O O . ARG A 1 109 ? 16.553 3.041 -11.598 1.00 92.19 109 ARG A O 1
ATOM 842 N N . MET A 1 110 ? 15.028 1.428 -11.988 1.00 95.56 110 MET A N 1
ATOM 843 C CA . MET A 1 110 ? 15.067 1.511 -13.435 1.00 95.56 110 MET A CA 1
ATOM 844 C C . MET A 1 110 ? 14.293 2.748 -13.913 1.00 95.56 110 MET A C 1
ATOM 846 O O . MET A 1 110 ? 13.254 3.110 -13.352 1.00 95.56 110 MET A O 1
ATOM 850 N N . VAL A 1 111 ? 14.772 3.385 -14.981 1.00 97.38 111 VAL A N 1
ATOM 851 C CA . VAL A 1 111 ? 13.975 4.359 -15.734 1.00 97.38 111 VAL A CA 1
ATOM 852 C C . VAL A 1 111 ? 13.177 3.585 -16.780 1.00 97.38 111 VAL A C 1
ATOM 854 O O . VAL A 1 111 ? 13.751 2.936 -17.651 1.00 97.38 111 VAL A O 1
ATOM 857 N N . GLY A 1 112 ? 11.856 3.578 -16.625 1.00 97.69 112 GLY A N 1
ATOM 858 C CA . GLY A 1 112 ? 10.947 2.871 -17.516 1.00 97.69 112 GLY A CA 1
ATOM 859 C C . GLY A 1 112 ? 10.294 3.789 -18.542 1.00 97.69 112 GLY A C 1
ATOM 860 O O . GLY A 1 112 ? 10.541 4.995 -18.563 1.00 97.69 112 GLY A O 1
ATOM 861 N N . HIS A 1 113 ? 9.393 3.228 -19.348 1.00 97.50 113 HIS A N 1
ATOM 862 C CA . HIS A 1 113 ? 8.574 3.986 -20.308 1.00 97.50 113 HIS A CA 1
ATOM 863 C C . HIS A 1 113 ? 7.709 5.062 -19.636 1.00 97.50 113 HIS A C 1
ATOM 865 O O . HIS A 1 113 ? 7.287 6.032 -20.264 1.00 97.50 113 HIS A O 1
ATOM 871 N N . THR A 1 114 ? 7.409 4.900 -18.350 1.00 97.50 114 THR A N 1
ATOM 872 C CA . THR A 1 114 ? 6.716 5.896 -17.533 1.00 97.50 114 THR A CA 1
ATOM 873 C C . THR A 1 114 ? 7.378 5.975 -16.168 1.00 97.50 114 THR A C 1
ATOM 875 O O . THR A 1 114 ? 7.646 4.948 -15.563 1.00 97.50 114 THR A O 1
ATOM 878 N N . VAL A 1 115 ? 7.593 7.180 -15.645 1.00 98.06 115 VAL A N 1
ATOM 879 C CA . VAL A 1 115 ? 8.059 7.377 -14.265 1.00 98.06 115 VAL A CA 1
ATOM 880 C C . VAL A 1 115 ? 6.866 7.791 -13.415 1.00 98.06 115 VAL A C 1
ATOM 882 O O . VAL A 1 115 ? 6.284 8.844 -13.667 1.00 98.06 115 VAL A O 1
ATOM 885 N N . VAL A 1 116 ? 6.517 7.004 -12.394 1.00 97.75 116 VAL A N 1
ATOM 886 C CA . VAL A 1 116 ? 5.482 7.387 -11.418 1.00 97.75 116 VAL A CA 1
ATOM 887 C C . VAL A 1 116 ? 6.003 8.524 -10.547 1.00 97.75 116 VAL A C 1
ATOM 889 O O . VAL A 1 116 ? 7.048 8.393 -9.910 1.00 97.75 116 VAL A O 1
ATOM 892 N N . ARG A 1 117 ? 5.290 9.645 -10.494 1.00 95.50 117 ARG A N 1
ATOM 893 C CA . ARG A 1 117 ? 5.670 10.843 -9.736 1.00 95.50 117 ARG A CA 1
ATOM 894 C C . ARG A 1 117 ? 4.699 11.090 -8.597 1.00 95.50 117 ARG A C 1
ATOM 896 O O . ARG A 1 117 ? 3.638 10.489 -8.508 1.00 95.50 117 ARG A O 1
ATOM 903 N N . GLU A 1 118 ? 5.058 12.030 -7.731 1.00 93.19 118 GLU A N 1
ATOM 904 C CA . GLU A 1 118 ? 4.220 12.410 -6.597 1.00 93.19 118 GLU A CA 1
ATOM 905 C C . GLU A 1 118 ? 2.824 12.867 -7.036 1.00 93.19 118 GLU A C 1
ATOM 907 O O . GLU A 1 118 ? 1.832 12.493 -6.421 1.00 93.19 118 GLU A O 1
ATOM 912 N N . GLN A 1 119 ? 2.752 13.641 -8.120 1.00 93.44 119 GLN A N 1
ATOM 913 C CA . GLN A 1 119 ? 1.515 14.201 -8.662 1.00 93.44 119 GLN A CA 1
ATOM 914 C C . GLN A 1 119 ? 0.527 13.120 -9.099 1.00 93.44 119 GLN A C 1
ATOM 916 O O . GLN A 1 119 ? -0.679 13.334 -9.013 1.00 93.44 119 GLN A O 1
ATOM 921 N N . ASP A 1 120 ? 1.035 11.955 -9.498 1.00 95.56 120 ASP A N 1
ATOM 922 C CA . ASP A 1 120 ? 0.226 10.819 -9.933 1.00 95.56 120 ASP A CA 1
ATOM 923 C C . ASP A 1 120 ? -0.405 10.077 -8.728 1.00 95.56 120 ASP A C 1
ATOM 925 O O . ASP A 1 120 ? -1.264 9.218 -8.899 1.00 95.56 120 ASP A O 1
ATOM 929 N N . LEU A 1 121 ? -0.002 10.426 -7.496 1.00 94.62 121 LEU A N 1
ATOM 930 C CA . LEU A 1 121 ? -0.493 9.850 -6.238 1.00 94.62 121 LEU A CA 1
ATOM 931 C C . LEU A 1 121 ? -1.402 10.803 -5.448 1.00 94.62 121 LEU A C 1
ATOM 933 O O . LEU A 1 121 ? -2.005 10.402 -4.450 1.00 94.62 121 LEU A O 1
ATOM 937 N N . LEU A 1 122 ? -1.442 12.086 -5.821 1.00 92.38 122 LEU A N 1
ATOM 938 C CA . LEU A 1 122 ? -2.156 13.107 -5.059 1.00 92.38 122 LEU A CA 1
ATOM 939 C C . LEU A 1 122 ? -3.664 13.071 -5.353 1.00 92.38 122 LEU A C 1
ATOM 941 O O . LEU A 1 122 ? -4.061 12.915 -6.504 1.00 92.38 122 LEU A O 1
ATOM 945 N N . PRO A 1 123 ? -4.520 13.314 -4.342 1.00 89.00 123 PRO A N 1
ATOM 946 C CA . PRO A 1 123 ? -5.977 13.300 -4.509 1.00 89.00 123 PRO A CA 1
ATOM 947 C C . PRO A 1 123 ? -6.528 14.496 -5.310 1.00 89.00 123 PRO A C 1
ATOM 949 O O . PRO A 1 123 ? -7.728 14.568 -5.567 1.00 89.00 123 PRO A O 1
ATOM 952 N N . GLY A 1 124 ? -5.690 15.487 -5.637 1.00 85.75 124 GLY A N 1
ATOM 953 C CA . GLY A 1 124 ? -6.066 16.733 -6.322 1.00 85.75 124 GLY A CA 1
ATOM 954 C C . GLY A 1 124 ? -6.883 17.723 -5.477 1.00 85.75 124 GLY A C 1
ATOM 955 O O . GLY A 1 124 ? -6.728 18.931 -5.635 1.00 85.75 124 GLY A O 1
ATOM 956 N N . ALA A 1 125 ? -7.710 17.237 -4.550 1.00 86.81 125 ALA A N 1
ATOM 957 C CA . ALA A 1 125 ? -8.512 18.028 -3.619 1.00 86.81 125 ALA A CA 1
ATOM 958 C C . ALA A 1 125 ? -8.668 17.314 -2.263 1.00 86.81 125 ALA A C 1
ATOM 960 O O . ALA A 1 125 ? -8.344 16.136 -2.122 1.00 86.81 125 ALA A O 1
ATOM 961 N N . ALA A 1 126 ? -9.178 18.030 -1.258 1.00 85.38 126 ALA A N 1
ATOM 962 C CA . ALA A 1 126 ? -9.468 17.458 0.054 1.00 85.38 126 ALA A CA 1
ATOM 963 C C . ALA A 1 126 ? -10.685 16.510 0.028 1.00 85.38 126 ALA A C 1
ATOM 965 O O . ALA A 1 126 ? -11.613 16.680 -0.766 1.00 85.38 126 ALA A O 1
ATOM 966 N N . GLY A 1 127 ? -10.702 15.556 0.964 1.00 86.88 127 GLY A N 1
ATOM 967 C CA . GLY A 1 127 ? -11.795 14.600 1.162 1.00 86.88 127 GLY A CA 1
ATOM 968 C C . GLY A 1 127 ? -11.518 13.220 0.567 1.00 86.88 127 GLY A C 1
ATOM 969 O O . GLY A 1 127 ? -10.387 12.887 0.223 1.00 86.88 127 GLY A O 1
ATOM 970 N N . GLU A 1 128 ? -12.565 12.399 0.478 1.00 90.44 128 GLU A N 1
ATOM 971 C CA . GLU A 1 128 ? -12.505 11.078 -0.152 1.00 90.44 128 GLU A CA 1
ATOM 972 C C . GLU A 1 128 ? -12.324 11.241 -1.659 1.00 90.44 128 GLU A C 1
ATOM 974 O O . GLU A 1 128 ? -13.280 11.533 -2.384 1.00 90.44 128 GLU A O 1
ATOM 979 N N . ARG A 1 129 ? -11.076 11.125 -2.117 1.00 92.00 129 ARG A N 1
ATOM 980 C CA . ARG A 1 129 ? -10.706 11.143 -3.532 1.00 92.00 129 ARG A CA 1
ATOM 981 C C . ARG A 1 129 ? -9.700 10.051 -3.875 1.00 92.00 129 ARG A C 1
ATOM 983 O O . ARG A 1 129 ? -8.885 9.670 -3.034 1.00 92.00 129 ARG A O 1
ATOM 990 N N . ILE A 1 130 ? -9.753 9.598 -5.119 1.00 94.25 130 ILE A N 1
ATOM 991 C CA . ILE A 1 130 ? -8.697 8.800 -5.743 1.00 94.25 130 ILE A CA 1
ATOM 992 C C . ILE A 1 130 ? -7.722 9.726 -6.473 1.00 94.25 130 ILE A C 1
ATOM 994 O O . ILE A 1 130 ? -8.085 10.836 -6.869 1.00 94.25 130 ILE A O 1
ATOM 998 N N . ALA A 1 131 ? -6.485 9.275 -6.657 1.00 95.25 131 ALA A N 1
ATOM 999 C CA . ALA A 1 131 ? -5.552 9.939 -7.555 1.00 95.25 131 ALA A CA 1
ATOM 1000 C C . ALA A 1 131 ? -5.993 9.760 -9.026 1.00 95.25 131 ALA A C 1
ATOM 1002 O O . ALA A 1 131 ? -6.770 8.845 -9.328 1.00 95.25 131 ALA A O 1
ATOM 1003 N N . PRO A 1 132 ? -5.519 10.610 -9.957 1.00 95.06 132 PRO A N 1
ATOM 1004 C CA . PRO A 1 132 ? -5.856 10.492 -11.372 1.00 95.06 132 PRO A CA 1
ATOM 1005 C C . PRO A 1 132 ? -5.530 9.106 -11.944 1.00 95.06 132 PRO A C 1
ATOM 1007 O O . PRO A 1 132 ? -4.470 8.541 -11.672 1.00 95.06 132 PRO A O 1
ATOM 1010 N N . LEU A 1 133 ? -6.424 8.569 -12.779 1.00 96.75 133 LEU A N 1
ATOM 1011 C CA . LEU A 1 133 ? -6.134 7.343 -13.522 1.00 96.75 133 LEU A CA 1
ATOM 1012 C C . LEU A 1 133 ? -5.041 7.617 -14.570 1.00 96.75 133 LEU A C 1
ATOM 1014 O O . LEU A 1 133 ? -5.126 8.622 -15.280 1.00 96.75 133 LEU A O 1
ATOM 1018 N N . PRO A 1 134 ? -4.041 6.733 -14.725 1.00 97.38 134 PRO A N 1
ATOM 1019 C CA . PRO A 1 134 ? -3.059 6.863 -15.788 1.00 97.38 134 PRO A CA 1
ATOM 1020 C C . PRO A 1 134 ? -3.709 6.453 -17.112 1.00 97.38 134 PRO A C 1
ATOM 1022 O O . PRO A 1 134 ? -4.044 5.283 -17.307 1.00 97.38 134 PRO A O 1
ATOM 1025 N N . LEU A 1 135 ? -3.904 7.414 -18.012 1.00 97.38 135 LEU A N 1
ATOM 1026 C CA . LEU A 1 135 ? -4.501 7.193 -19.329 1.00 97.38 135 LEU A CA 1
ATOM 1027 C C . LEU A 1 135 ? -3.428 7.243 -20.420 1.00 97.38 135 LEU A C 1
ATOM 1029 O O . LEU A 1 135 ? -2.537 8.092 -20.389 1.00 97.38 135 LEU A O 1
ATOM 1033 N N . GLY A 1 136 ? -3.533 6.334 -21.388 1.00 95.19 136 GLY A N 1
ATOM 1034 C CA . GLY A 1 136 ? -2.781 6.384 -22.636 1.00 95.19 136 GLY A CA 1
ATOM 1035 C C . GLY A 1 136 ? -3.263 7.521 -23.539 1.00 95.19 136 GLY A C 1
ATOM 1036 O O . GLY A 1 136 ? -4.278 8.168 -23.272 1.00 95.19 136 GLY A O 1
ATOM 1037 N N . ILE A 1 137 ? -2.548 7.754 -24.642 1.00 92.88 137 ILE A N 1
ATOM 1038 C CA . ILE A 1 137 ? -2.901 8.801 -25.618 1.00 92.88 137 ILE A CA 1
ATOM 1039 C C . ILE A 1 137 ? -4.267 8.563 -26.283 1.00 92.88 137 ILE A C 1
ATOM 1041 O O . ILE A 1 137 ? -4.930 9.500 -26.715 1.00 92.88 137 ILE A O 1
ATOM 1045 N N . ASP A 1 138 ? -4.686 7.303 -26.335 1.00 93.69 138 ASP A N 1
ATOM 1046 C CA . ASP A 1 138 ? -5.961 6.811 -26.848 1.00 93.69 138 ASP A CA 1
ATOM 1047 C C . ASP A 1 138 ? -7.071 6.777 -25.779 1.00 93.69 138 ASP A C 1
ATOM 1049 O O . ASP A 1 138 ? -8.193 6.365 -26.065 1.00 93.69 138 ASP A O 1
ATOM 1053 N N . GLY A 1 139 ? -6.774 7.204 -24.546 1.00 95.19 139 GLY A N 1
ATOM 1054 C CA . GLY A 1 139 ? -7.690 7.141 -23.409 1.00 95.19 139 GLY A CA 1
ATOM 1055 C C . GLY A 1 139 ? -7.734 5.784 -22.700 1.00 95.19 139 GLY A C 1
ATOM 1056 O O . GLY A 1 139 ? -8.481 5.643 -21.732 1.00 95.19 139 GLY A O 1
ATOM 1057 N N . THR A 1 140 ? -6.931 4.799 -23.118 1.00 96.69 140 THR A N 1
ATOM 1058 C CA . THR A 1 140 ? -6.887 3.475 -22.483 1.00 96.69 140 THR A CA 1
ATOM 1059 C C . THR A 1 140 ? -6.268 3.564 -21.088 1.00 96.69 140 THR A C 1
ATOM 1061 O O . THR A 1 140 ? -5.169 4.097 -20.923 1.00 96.69 140 THR A O 1
ATOM 1064 N N . VAL A 1 141 ? -6.930 2.997 -20.075 1.00 98.31 141 VAL A N 1
ATOM 1065 C CA . VAL A 1 141 ? -6.401 2.927 -18.702 1.00 98.31 141 VAL A CA 1
ATOM 1066 C C . VAL A 1 141 ? -5.144 2.054 -18.662 1.00 98.31 141 VAL A C 1
ATOM 1068 O O . VAL A 1 141 ? -5.185 0.881 -19.018 1.00 98.31 141 VAL A O 1
ATOM 1071 N N . GLN A 1 142 ? -4.032 2.609 -18.181 1.00 98.56 142 GLN A N 1
ATOM 1072 C CA . GLN A 1 142 ? -2.719 1.949 -18.138 1.00 98.56 142 GLN A CA 1
ATOM 1073 C C . GLN A 1 142 ? -2.427 1.247 -16.807 1.00 98.56 142 GLN A C 1
ATOM 1075 O O . GLN A 1 142 ? -1.377 0.624 -16.655 1.00 98.56 142 GLN A O 1
ATOM 1080 N N . SER A 1 143 ? -3.317 1.383 -15.823 1.00 98.56 143 SER A N 1
ATOM 1081 C CA . SER A 1 143 ? -3.101 0.877 -14.467 1.00 98.56 143 SER A CA 1
ATOM 1082 C C . SER A 1 143 ? -3.032 -0.652 -14.419 1.00 98.56 143 SER A C 1
ATOM 1084 O O . SER A 1 143 ? -3.852 -1.328 -15.040 1.00 98.56 143 SER A O 1
ATOM 1086 N N . ILE A 1 144 ? -2.088 -1.192 -13.648 1.00 98.44 144 ILE A N 1
ATOM 1087 C CA . ILE A 1 144 ? -1.944 -2.632 -13.369 1.00 98.44 144 ILE A CA 1
ATOM 1088 C C . ILE A 1 144 ? -1.915 -2.963 -11.872 1.00 98.44 144 ILE A C 1
ATOM 1090 O O . ILE A 1 144 ? -1.919 -4.130 -11.492 1.00 98.44 144 ILE A O 1
ATOM 1094 N N . ALA A 1 145 ? -1.880 -1.951 -11.007 1.00 97.94 145 ALA A N 1
ATOM 1095 C CA . ALA A 1 145 ? -1.858 -2.125 -9.562 1.00 97.94 145 ALA A CA 1
ATOM 1096 C C . ALA A 1 145 ? -2.407 -0.878 -8.874 1.00 97.94 145 ALA A C 1
ATOM 1098 O O . ALA A 1 145 ? -2.252 0.236 -9.381 1.00 97.94 145 ALA A O 1
ATOM 1099 N N . VAL A 1 146 ? -2.990 -1.071 -7.692 1.00 96.75 146 VAL A N 1
ATOM 1100 C CA . VAL A 1 146 ? -3.524 0.007 -6.859 1.00 96.75 146 VAL A CA 1
ATOM 1101 C C . VAL A 1 146 ? -2.790 0.034 -5.523 1.00 96.75 146 VAL A C 1
ATOM 1103 O O . VAL A 1 146 ? -2.739 -0.965 -4.808 1.00 96.75 146 VAL A O 1
ATOM 1106 N N . GLY A 1 147 ? -2.227 1.189 -5.179 1.00 94.62 147 GLY A N 1
ATOM 1107 C CA . GLY A 1 147 ? -1.676 1.473 -3.857 1.00 94.62 147 GLY A CA 1
ATOM 1108 C C . GLY A 1 147 ? -2.578 2.415 -3.069 1.00 94.62 147 GLY A C 1
ATOM 1109 O O . GLY A 1 147 ? -3.409 3.110 -3.642 1.00 94.62 147 GLY A O 1
ATOM 1110 N N . ASN A 1 148 ? -2.428 2.439 -1.746 1.00 92.81 148 ASN A N 1
ATOM 1111 C CA . ASN A 1 148 ? -3.194 3.328 -0.866 1.00 92.81 148 ASN A CA 1
ATOM 1112 C C . ASN A 1 148 ? -2.412 3.744 0.391 1.00 92.81 148 ASN A C 1
ATOM 1114 O O . ASN A 1 148 ? -3.005 4.000 1.443 1.00 92.81 148 ASN A O 1
ATOM 1118 N N . TYR A 1 149 ? -1.080 3.755 0.322 1.00 90.81 149 TYR A N 1
ATOM 1119 C CA . TYR A 1 149 ? -0.257 4.147 1.460 1.00 90.81 149 TYR A CA 1
ATOM 1120 C C . TYR A 1 149 ? -0.043 5.659 1.488 1.00 90.81 149 TYR A C 1
ATOM 1122 O O . TYR A 1 149 ? 0.138 6.295 0.449 1.00 90.81 149 TYR A O 1
ATOM 1130 N N . ALA A 1 150 ? -0.060 6.235 2.689 1.00 85.00 150 ALA A N 1
ATOM 1131 C CA . ALA A 1 150 ? 0.317 7.629 2.874 1.00 85.00 150 ALA A CA 1
ATOM 1132 C C . ALA A 1 150 ? 1.824 7.797 2.626 1.00 85.00 150 ALA A C 1
ATOM 1134 O O . ALA A 1 150 ? 2.593 6.853 2.801 1.00 85.00 150 ALA A O 1
ATOM 1135 N N . ASN A 1 151 ? 2.258 8.998 2.231 1.00 78.69 151 ASN A N 1
ATOM 1136 C CA . ASN A 1 151 ? 3.689 9.249 2.084 1.00 78.69 151 ASN A CA 1
ATOM 1137 C C . ASN A 1 151 ? 4.374 9.108 3.441 1.00 78.69 151 ASN A C 1
ATOM 1139 O O . ASN A 1 151 ? 4.057 9.841 4.373 1.00 78.69 151 ASN A O 1
ATOM 1143 N N . ASP A 1 152 ? 5.326 8.198 3.512 1.00 77.12 152 ASP A N 1
ATOM 1144 C CA . ASP A 1 152 ? 6.144 7.946 4.685 1.00 77.12 152 ASP A CA 1
ATOM 1145 C C . ASP A 1 152 ? 7.586 8.110 4.216 1.00 77.12 152 ASP A C 1
ATOM 1147 O O . ASP A 1 152 ? 8.275 7.134 3.896 1.00 77.12 152 ASP A O 1
ATOM 1151 N N . HIS A 1 153 ? 8.006 9.363 4.062 1.00 77.75 153 HIS A N 1
ATOM 1152 C CA . HIS A 1 153 ? 9.404 9.753 3.949 1.00 77.75 153 HIS A CA 1
ATOM 1153 C C . HIS A 1 153 ? 9.749 10.574 5.178 1.00 77.75 153 HIS A C 1
ATOM 1155 O O . HIS A 1 153 ? 9.077 11.556 5.479 1.00 77.75 153 HIS A O 1
ATOM 1161 N N . HIS A 1 154 ? 10.811 10.169 5.859 1.00 72.88 154 HIS A N 1
ATOM 1162 C CA . HIS A 1 154 ? 11.380 10.892 6.980 1.00 72.88 154 HIS A CA 1
ATOM 1163 C C . HIS A 1 154 ? 12.889 10.884 6.777 1.00 72.88 154 HIS A C 1
ATOM 1165 O O . HIS A 1 154 ? 13.468 9.816 6.575 1.00 72.88 154 HIS A O 1
ATOM 1171 N N . TYR A 1 155 ? 13.499 12.066 6.791 1.00 70.88 155 TYR A N 1
ATOM 1172 C CA . TYR A 1 155 ? 14.943 12.243 6.670 1.00 70.88 155 TYR A CA 1
ATOM 1173 C C . TYR A 1 155 ? 15.479 12.895 7.946 1.00 70.88 155 TYR A C 1
ATOM 1175 O O . TYR A 1 155 ? 14.727 13.577 8.646 1.00 70.88 155 TYR A O 1
ATOM 1183 N N . PRO A 1 156 ? 16.765 12.707 8.276 1.00 66.94 156 PRO A N 1
ATOM 1184 C CA . PRO A 1 156 ? 17.401 13.464 9.338 1.00 66.94 156 PRO A CA 1
ATOM 1185 C C . PRO A 1 156 ? 17.369 14.957 9.022 1.00 66.94 156 PRO A C 1
ATOM 1187 O O . PRO A 1 156 ? 17.605 15.359 7.884 1.00 66.94 156 PRO A O 1
ATOM 1190 N N . GLY A 1 157 ? 17.175 15.769 10.056 1.00 71.25 157 GLY A N 1
ATOM 1191 C CA . GLY A 1 157 ? 17.148 17.223 9.939 1.00 71.25 157 GLY A CA 1
ATOM 1192 C C . GLY A 1 157 ? 15.742 17.778 10.106 1.00 71.25 157 GLY A C 1
ATOM 1193 O O . GLY A 1 157 ? 14.911 17.174 10.786 1.00 71.25 157 GLY A O 1
ATOM 1194 N N . ASP A 1 158 ? 15.525 18.959 9.537 1.00 73.19 158 ASP A N 1
ATOM 1195 C CA . ASP A 1 158 ? 14.236 19.641 9.594 1.00 73.19 158 ASP A CA 1
ATOM 1196 C C . ASP A 1 158 ? 13.175 18.860 8.820 1.00 73.19 158 ASP A C 1
ATOM 1198 O O . ASP A 1 158 ? 13.482 18.172 7.846 1.00 73.19 158 ASP A O 1
ATOM 1202 N N . ASP A 1 159 ? 11.922 18.967 9.258 1.00 70.69 159 ASP A N 1
ATOM 1203 C CA . ASP A 1 159 ? 10.802 18.307 8.594 1.00 70.69 159 ASP A CA 1
ATOM 1204 C C . ASP A 1 159 ? 10.506 18.969 7.240 1.00 70.69 159 ASP A C 1
ATOM 1206 O O . ASP A 1 159 ? 10.514 20.197 7.108 1.00 70.69 159 ASP A O 1
ATOM 1210 N N . TRP A 1 160 ? 10.237 18.148 6.226 1.00 73.31 160 TRP A N 1
ATOM 1211 C CA . TRP A 1 160 ? 9.904 18.608 4.880 1.00 73.31 160 TRP A CA 1
ATOM 1212 C C . TRP A 1 160 ? 8.406 18.414 4.676 1.00 73.31 160 TRP A C 1
ATOM 1214 O O . TRP A 1 160 ? 7.968 17.273 4.523 1.00 73.31 160 TRP A O 1
ATOM 1224 N N . PRO A 1 161 ? 7.595 19.487 4.660 1.00 75.00 161 PRO A N 1
ATOM 1225 C CA . PRO A 1 161 ? 6.153 19.340 4.557 1.00 75.00 161 PRO A CA 1
ATOM 1226 C C . PRO A 1 161 ? 5.782 18.725 3.205 1.00 75.00 161 PRO A C 1
ATOM 1228 O O . PRO A 1 161 ? 6.003 19.312 2.145 1.00 75.00 161 PRO A O 1
ATOM 1231 N N . LEU A 1 162 ? 5.202 17.527 3.250 1.00 77.00 162 LEU A N 1
ATOM 1232 C CA . LEU A 1 162 ? 4.738 16.800 2.073 1.00 77.00 162 LEU A CA 1
ATOM 1233 C C . LEU A 1 162 ? 3.265 17.104 1.819 1.00 77.00 162 LEU A C 1
ATOM 1235 O O . LEU A 1 162 ? 2.464 17.203 2.750 1.00 77.00 162 LEU A O 1
ATOM 1239 N N . ALA A 1 163 ? 2.885 17.180 0.543 1.00 83.31 163 ALA A N 1
ATOM 1240 C CA . ALA A 1 163 ? 1.477 17.263 0.183 1.00 83.31 163 ALA A CA 1
ATOM 1241 C C . ALA A 1 163 ? 0.731 16.020 0.723 1.00 83.31 163 ALA A C 1
ATOM 1243 O O . ALA A 1 163 ? 1.199 14.890 0.487 1.00 83.31 163 ALA A O 1
ATOM 1244 N N . PRO A 1 164 ? -0.406 16.198 1.433 1.00 82.81 164 PRO A N 1
ATOM 1245 C CA . PRO A 1 164 ? -1.163 15.085 1.988 1.00 82.81 164 PRO A CA 1
ATOM 1246 C C . PRO A 1 164 ? -1.591 14.095 0.902 1.00 82.81 164 PRO A C 1
ATOM 1248 O O . PRO A 1 164 ? -2.228 14.461 -0.083 1.00 82.81 164 PRO A O 1
ATOM 1251 N N . LYS A 1 165 ? -1.247 12.823 1.110 1.00 85.38 165 LYS A N 1
ATOM 1252 C CA . LYS A 1 165 ? -1.670 11.673 0.289 1.00 85.38 165 LYS A CA 1
ATOM 1253 C C . LYS A 1 165 ? -2.567 10.764 1.108 1.00 85.38 165 LYS A C 1
ATOM 1255 O O . LYS A 1 165 ? -2.372 9.553 1.147 1.00 85.38 165 LYS A O 1
ATOM 1260 N N . SER A 1 166 ? -3.453 11.366 1.886 1.00 89.19 166 SER A N 1
ATOM 1261 C CA . SER A 1 166 ? -4.327 10.660 2.804 1.00 89.19 166 SER A CA 1
ATOM 1262 C C . SER A 1 166 ? -5.636 11.404 2.993 1.00 89.19 166 SER A C 1
ATOM 1264 O O . SER A 1 166 ? -5.743 12.614 2.795 1.00 89.19 166 SER A O 1
ATOM 1266 N N . CYS A 1 167 ? -6.650 10.649 3.382 1.00 89.44 167 CYS A N 1
ATOM 1267 C CA . CYS A 1 167 ? -7.988 11.124 3.669 1.00 89.44 167 CYS A CA 1
ATOM 1268 C C . CYS A 1 167 ? -8.567 10.345 4.855 1.00 89.44 167 CYS A C 1
ATOM 1270 O O . CYS A 1 167 ? -8.016 9.330 5.297 1.00 89.44 167 CYS A O 1
ATOM 1272 N N . ARG A 1 168 ? -9.699 10.817 5.373 1.00 90.06 168 ARG A N 1
ATOM 1273 C CA . ARG A 1 168 ? -10.488 10.064 6.345 1.00 90.06 168 ARG A CA 1
ATOM 1274 C C . ARG A 1 168 ? -11.349 9.050 5.615 1.00 90.06 168 ARG A C 1
ATOM 1276 O O . ARG A 1 168 ? -12.137 9.426 4.756 1.00 90.06 168 ARG A O 1
ATOM 1283 N N . TRP A 1 169 ? -11.196 7.782 5.979 1.00 92.25 169 TRP A N 1
ATOM 1284 C CA . TRP A 1 169 ? -12.025 6.707 5.456 1.00 92.25 169 TRP A CA 1
ATOM 1285 C C . TRP A 1 169 ? -12.097 5.538 6.436 1.00 92.25 169 TRP A C 1
ATOM 1287 O O . TRP A 1 169 ? -11.079 5.130 7.003 1.00 92.25 169 TRP A O 1
ATOM 1297 N N . GLY A 1 170 ? -13.302 5.007 6.646 1.00 92.69 170 GLY A N 1
ATOM 1298 C CA . GLY A 1 170 ? -13.553 3.849 7.498 1.00 92.69 170 GLY A CA 1
ATOM 1299 C C . GLY A 1 170 ? -13.101 4.044 8.945 1.00 92.69 170 GLY A C 1
ATOM 1300 O O . GLY A 1 170 ? -12.530 3.120 9.518 1.00 92.69 170 GLY A O 1
ATOM 1301 N N . GLY A 1 171 ? -13.272 5.245 9.511 1.00 93.00 171 GLY A N 1
ATOM 1302 C CA . GLY A 1 171 ? -12.920 5.559 10.904 1.00 93.00 171 GLY A CA 1
ATOM 1303 C C . GLY A 1 171 ? -11.442 5.857 11.169 1.00 93.00 171 GLY A C 1
ATOM 1304 O O . GLY A 1 171 ? -11.043 5.998 12.323 1.00 93.00 171 GLY A O 1
ATOM 1305 N N . ARG A 1 172 ? -10.605 5.949 10.127 1.00 91.62 172 ARG A N 1
ATOM 1306 C CA . ARG A 1 172 ? -9.156 6.177 10.251 1.00 91.62 172 ARG A CA 1
ATOM 1307 C C . ARG A 1 172 ? -8.608 7.069 9.141 1.00 91.62 172 ARG A C 1
ATOM 1309 O O . ARG A 1 172 ? -9.298 7.377 8.171 1.00 91.62 172 ARG A O 1
ATOM 1316 N N . TRP A 1 173 ? -7.343 7.456 9.271 1.00 89.81 173 TRP A N 1
ATOM 1317 C CA . TRP A 1 173 ? -6.574 7.961 8.138 1.00 89.81 173 TRP A CA 1
ATOM 1318 C C . TRP A 1 173 ? -6.215 6.804 7.205 1.00 89.81 173 TRP A C 1
ATOM 1320 O O . TRP A 1 173 ? -5.640 5.805 7.636 1.00 89.81 173 TRP A O 1
ATOM 1330 N N . SER A 1 174 ? -6.571 6.950 5.935 1.00 89.62 174 SER A N 1
ATOM 1331 C CA . SER A 1 174 ? -6.232 6.029 4.851 1.00 89.62 174 SER A CA 1
ATOM 1332 C C . SER A 1 174 ? -5.462 6.802 3.788 1.00 89.62 174 SER A C 1
ATOM 1334 O O . SER A 1 174 ? -5.751 7.979 3.569 1.00 89.62 174 SER A O 1
ATOM 1336 N N . GLY A 1 175 ? -4.468 6.189 3.145 1.00 91.56 175 GLY A N 1
ATOM 1337 C CA . GLY A 1 175 ? -3.783 6.853 2.041 1.00 91.56 175 GLY A CA 1
ATOM 1338 C C . GLY A 1 175 ? -4.706 7.006 0.832 1.00 91.56 175 GLY A C 1
ATOM 1339 O O . GLY A 1 175 ? -5.675 6.261 0.674 1.00 91.56 175 GLY A O 1
ATOM 1340 N N . THR A 1 176 ? -4.421 7.999 -0.002 1.00 93.38 176 THR A N 1
ATOM 1341 C CA . THR A 1 176 ? -5.115 8.220 -1.272 1.00 93.38 176 THR A CA 1
ATOM 1342 C C . THR A 1 176 ? -4.927 6.986 -2.152 1.00 93.38 176 THR A C 1
ATOM 1344 O O . THR A 1 176 ? -3.781 6.599 -2.378 1.00 93.38 176 THR A O 1
ATOM 1347 N N . PRO A 1 177 ? -5.997 6.352 -2.657 1.00 94.75 177 PRO A N 1
ATOM 1348 C CA . PRO A 1 177 ? -5.848 5.286 -3.635 1.00 94.75 177 PRO A CA 1
ATOM 1349 C C . PRO A 1 177 ? -5.241 5.828 -4.933 1.00 94.75 177 PRO A C 1
ATOM 1351 O O . PRO A 1 177 ? -5.749 6.800 -5.491 1.00 94.75 177 PRO A O 1
ATOM 1354 N N . PHE A 1 178 ? -4.173 5.207 -5.420 1.00 96.31 178 PHE A N 1
ATOM 1355 C CA . PHE A 1 178 ? -3.461 5.602 -6.636 1.00 96.31 178 PHE A CA 1
ATOM 1356 C C . PHE A 1 178 ? -3.097 4.387 -7.485 1.00 96.31 178 PHE A C 1
ATOM 1358 O O . PHE A 1 178 ? -3.082 3.256 -7.005 1.00 96.31 178 PHE A O 1
ATOM 1365 N N . CYS A 1 179 ? -2.788 4.631 -8.752 1.00 97.75 179 CYS A N 1
ATOM 1366 C CA . CYS A 1 179 ? -2.567 3.602 -9.763 1.00 97.75 179 CYS A CA 1
ATOM 1367 C C . CYS A 1 179 ? -1.094 3.527 -10.181 1.00 97.75 179 CYS A C 1
ATOM 1369 O O . CYS A 1 179 ? -0.429 4.557 -10.290 1.00 97.75 179 CYS A O 1
ATOM 1371 N N . ILE A 1 180 ? -0.599 2.325 -10.479 1.00 98.50 180 ILE A N 1
ATOM 1372 C CA . ILE A 1 180 ? 0.719 2.116 -11.097 1.00 98.50 180 ILE A CA 1
ATOM 1373 C C . ILE A 1 180 ? 0.516 1.733 -12.567 1.00 98.50 180 ILE A C 1
ATOM 1375 O O . ILE A 1 180 ? -0.105 0.701 -12.830 1.00 98.50 180 ILE A O 1
ATOM 1379 N N . PRO A 1 181 ? 1.005 2.533 -13.531 1.00 98.56 181 PRO A N 1
ATOM 1380 C CA . PRO A 1 181 ? 0.887 2.217 -14.945 1.00 98.56 181 PRO A CA 1
ATOM 1381 C C . PRO A 1 181 ? 1.860 1.108 -15.362 1.00 98.56 181 PRO A C 1
ATOM 1383 O O . PRO A 1 181 ? 2.985 1.051 -14.866 1.00 98.56 181 PRO A O 1
ATOM 1386 N N . TYR A 1 182 ? 1.472 0.278 -16.334 1.00 98.69 182 TYR A N 1
ATOM 1387 C CA . TYR A 1 182 ? 2.325 -0.799 -16.853 1.00 98.69 182 TYR A CA 1
ATOM 1388 C C . TYR A 1 182 ? 3.682 -0.298 -17.366 1.00 98.69 182 TYR A C 1
ATOM 1390 O O . TYR A 1 182 ? 4.711 -0.901 -17.074 1.00 98.69 182 TYR A O 1
ATOM 1398 N N . GLY A 1 183 ? 3.713 0.861 -18.032 1.00 98.19 183 GLY A N 1
ATOM 1399 C CA . GLY A 1 183 ? 4.953 1.473 -18.519 1.00 98.19 183 GLY A CA 1
ATOM 1400 C C . GLY A 1 183 ? 5.990 1.776 -17.428 1.00 98.19 183 GLY A C 1
ATOM 1401 O O . GLY A 1 183 ? 7.165 1.932 -17.740 1.00 98.19 183 GLY A O 1
ATOM 1402 N N . ALA A 1 184 ? 5.599 1.817 -16.148 1.00 98.44 184 ALA A N 1
ATOM 1403 C CA . ALA A 1 184 ? 6.545 1.963 -15.042 1.00 98.44 184 ALA A CA 1
ATOM 1404 C C . ALA A 1 184 ? 7.332 0.682 -14.731 1.00 98.44 184 ALA A C 1
ATOM 1406 O O . ALA A 1 184 ? 8.366 0.739 -14.063 1.00 98.44 184 ALA A O 1
ATOM 1407 N N . LEU A 1 185 ? 6.855 -0.467 -15.212 1.00 98.56 185 LEU A N 1
ATOM 1408 C CA . LEU A 1 185 ? 7.516 -1.759 -15.067 1.00 98.56 185 LEU A CA 1
ATOM 1409 C C . LEU A 1 185 ? 8.393 -2.078 -16.283 1.00 98.56 185 LEU A C 1
ATOM 1411 O O . LEU A 1 185 ? 9.293 -2.894 -16.141 1.00 98.56 185 LEU A O 1
ATOM 1415 N N . VAL A 1 186 ? 8.155 -1.469 -17.449 1.00 98.44 186 VAL A N 1
ATOM 1416 C CA . VAL A 1 186 ? 8.879 -1.746 -18.706 1.00 98.44 186 VAL A CA 1
ATOM 1417 C C . VAL A 1 186 ? 10.128 -0.875 -18.806 1.00 98.44 186 VAL A C 1
ATOM 1419 O O . VAL A 1 186 ? 10.027 0.343 -18.668 1.00 98.44 186 VAL A O 1
ATOM 1422 N N . SER A 1 187 ? 11.295 -1.485 -19.031 1.00 98.12 187 SER A N 1
ATOM 1423 C CA . SER A 1 187 ? 12.566 -0.764 -19.196 1.00 98.12 187 SER A CA 1
ATOM 1424 C C . SER A 1 187 ? 12.547 0.185 -20.390 1.00 98.12 187 SER A C 1
ATOM 1426 O O . SER A 1 187 ? 12.054 -0.182 -21.446 1.00 98.12 187 SER A O 1
ATOM 1428 N N . GLY A 1 188 ? 13.126 1.381 -20.234 1.00 96.81 188 GLY A N 1
ATOM 1429 C CA . GLY A 1 188 ? 13.357 2.301 -21.353 1.00 96.81 188 GLY A CA 1
ATOM 1430 C C . GLY A 1 188 ? 14.563 1.956 -22.228 1.00 96.81 188 GLY A C 1
ATOM 1431 O O . GLY A 1 188 ? 14.686 2.522 -23.309 1.00 96.81 188 GLY A O 1
ATOM 1432 N N . ASP A 1 189 ? 15.430 1.044 -21.776 1.00 96.56 189 ASP A N 1
ATOM 1433 C CA . ASP A 1 189 ? 16.708 0.742 -22.436 1.00 96.56 189 ASP A CA 1
ATOM 1434 C C . ASP A 1 189 ? 16.816 -0.714 -22.926 1.00 96.56 189 ASP A C 1
ATOM 1436 O O . ASP A 1 189 ? 17.679 -1.026 -23.747 1.00 96.56 189 ASP A O 1
ATOM 1440 N N . VAL A 1 190 ? 15.993 -1.628 -22.393 1.00 96.69 190 VAL A N 1
ATOM 1441 C CA . VAL A 1 190 ? 16.091 -3.075 -22.643 1.00 96.69 190 VAL A CA 1
ATOM 1442 C C . VAL A 1 190 ? 14.705 -3.682 -22.891 1.00 96.69 190 VAL A C 1
ATOM 1444 O O . VAL A 1 190 ? 13.933 -3.897 -21.958 1.00 96.69 190 VAL A O 1
ATOM 1447 N N . ASP A 1 191 ? 14.418 -4.042 -24.143 1.00 93.06 191 ASP A N 1
ATOM 1448 C CA . ASP A 1 191 ? 13.077 -4.438 -24.620 1.00 93.06 191 ASP A CA 1
ATOM 1449 C C . ASP A 1 191 ? 12.459 -5.670 -23.926 1.00 93.06 191 ASP A C 1
ATOM 1451 O O . ASP A 1 191 ? 11.246 -5.889 -23.983 1.00 93.06 191 ASP A O 1
ATOM 1455 N N . ASN A 1 192 ? 13.280 -6.496 -23.271 1.00 95.25 192 ASN A N 1
ATOM 1456 C CA . ASN A 1 192 ? 12.873 -7.727 -22.589 1.00 95.25 192 ASN A CA 1
ATOM 1457 C C . ASN A 1 192 ? 13.095 -7.693 -21.065 1.00 95.25 192 ASN A C 1
ATOM 1459 O O . ASN A 1 192 ? 13.143 -8.748 -20.429 1.00 95.25 192 ASN A O 1
ATOM 1463 N N . LEU A 1 193 ? 13.219 -6.502 -20.470 1.00 97.56 193 LEU A N 1
ATOM 1464 C CA . LEU A 1 193 ? 13.403 -6.326 -19.031 1.00 97.56 193 LEU A CA 1
ATOM 1465 C C . LEU A 1 193 ? 12.184 -5.662 -18.372 1.00 97.56 193 LEU A C 1
ATOM 1467 O O . LEU A 1 193 ? 11.790 -4.549 -18.728 1.00 97.56 193 LEU A O 1
ATOM 1471 N N . LEU A 1 194 ? 11.645 -6.328 -17.345 1.00 98.19 194 LEU A N 1
ATOM 1472 C CA . LEU A 1 194 ? 10.706 -5.738 -16.392 1.00 98.19 194 LEU A CA 1
ATOM 1473 C C . LEU A 1 194 ? 11.397 -5.466 -15.055 1.00 98.19 194 LEU A C 1
ATOM 1475 O O . LEU A 1 194 ? 12.161 -6.300 -14.568 1.00 98.19 194 LEU A O 1
ATOM 1479 N N . ALA A 1 195 ? 11.060 -4.347 -14.420 1.00 97.06 195 ALA A N 1
ATOM 1480 C CA . ALA A 1 195 ? 11.396 -4.093 -13.026 1.00 97.06 195 ALA A CA 1
ATOM 1481 C C . ALA A 1 195 ? 10.161 -4.261 -12.138 1.00 97.06 195 ALA A C 1
ATOM 1483 O O . ALA A 1 195 ? 9.088 -3.732 -12.426 1.00 97.06 195 ALA A O 1
ATOM 1484 N N . ALA A 1 196 ? 10.339 -4.975 -11.032 1.00 94.94 196 ALA A N 1
ATOM 1485 C CA . ALA A 1 196 ? 9.327 -5.186 -10.007 1.00 94.94 196 ALA A CA 1
ATOM 1486 C C . ALA A 1 196 ? 9.862 -4.746 -8.634 1.00 94.94 196 ALA A C 1
ATOM 1488 O O . ALA A 1 196 ? 10.912 -4.106 -8.524 1.00 94.94 196 ALA A O 1
ATOM 1489 N N . ASP A 1 197 ? 9.125 -5.092 -7.584 1.00 91.69 197 ASP A N 1
ATOM 1490 C CA . ASP A 1 197 ? 9.418 -4.730 -6.200 1.00 91.69 197 ASP A CA 1
ATOM 1491 C C . ASP A 1 197 ? 9.614 -3.210 -6.015 1.00 91.69 197 ASP A C 1
ATOM 1493 O O . ASP A 1 197 ? 8.778 -2.438 -6.476 1.00 91.69 197 ASP A O 1
ATOM 1497 N N . LYS A 1 198 ? 10.690 -2.750 -5.367 1.00 90.88 198 LYS A N 1
ATOM 1498 C CA . LYS A 1 198 ? 11.037 -1.329 -5.214 1.00 90.88 198 LYS A CA 1
ATOM 1499 C C . LYS A 1 198 ? 11.883 -0.797 -6.375 1.00 90.88 198 LYS A C 1
ATOM 1501 O O . LYS A 1 198 ? 12.287 0.362 -6.336 1.00 90.88 198 LYS A O 1
ATOM 1506 N N . GLY A 1 199 ? 12.195 -1.638 -7.365 1.00 94.19 199 GLY A N 1
ATOM 1507 C CA . GLY A 1 199 ? 13.079 -1.318 -8.489 1.00 94.19 199 GLY A CA 1
ATOM 1508 C C . GLY A 1 199 ? 12.370 -0.714 -9.702 1.00 94.19 199 GLY A C 1
ATOM 1509 O O . GLY A 1 199 ? 13.045 -0.236 -10.616 1.00 94.19 199 GLY A O 1
ATOM 1510 N N . PHE A 1 200 ? 11.033 -0.736 -9.725 1.00 96.75 200 PHE A N 1
ATOM 1511 C CA . PHE A 1 200 ? 10.237 -0.160 -10.810 1.00 96.75 200 PHE A CA 1
ATOM 1512 C C . PHE A 1 200 ? 10.382 1.365 -10.892 1.00 96.75 200 PHE A C 1
ATOM 1514 O O . PHE A 1 200 ? 10.905 2.025 -9.989 1.00 96.75 200 PHE A O 1
ATOM 1521 N N . SER A 1 201 ? 9.928 1.936 -12.003 1.00 97.75 201 SER A N 1
ATOM 1522 C CA . SER A 1 201 ? 10.166 3.336 -12.307 1.00 97.75 201 SER A CA 1
ATOM 1523 C C . SER A 1 201 ? 9.263 4.280 -11.513 1.00 97.75 201 SER A C 1
ATOM 1525 O O . SER A 1 201 ? 8.134 4.596 -11.895 1.00 97.75 201 SER A O 1
ATOM 1527 N N . SER A 1 202 ? 9.787 4.769 -10.391 1.00 96.31 202 SER A N 1
ATOM 1528 C CA . SER A 1 202 ? 9.159 5.801 -9.570 1.00 96.31 202 SER A CA 1
ATOM 1529 C C . SER A 1 202 ? 10.149 6.897 -9.183 1.00 96.31 202 SER A C 1
ATOM 1531 O O . SER A 1 202 ? 11.338 6.655 -8.950 1.00 96.31 202 SER A O 1
ATOM 1533 N N . SER A 1 203 ? 9.652 8.123 -9.049 1.00 94.19 203 SER A N 1
ATOM 1534 C CA . SER A 1 203 ? 10.415 9.221 -8.471 1.00 94.19 203 SER A CA 1
ATOM 1535 C C . SER A 1 203 ? 10.710 8.949 -6.996 1.00 94.19 203 SER A C 1
ATOM 1537 O O . SER A 1 203 ? 10.038 8.150 -6.338 1.00 94.19 203 SER A O 1
ATOM 1539 N N . HIS A 1 204 ? 11.711 9.651 -6.467 1.00 89.75 204 HIS A N 1
ATOM 1540 C CA . HIS A 1 204 ? 12.032 9.621 -5.044 1.00 89.75 204 HIS A CA 1
ATOM 1541 C C . HIS A 1 204 ? 10.798 9.934 -4.189 1.00 89.75 204 HIS A C 1
ATOM 1543 O O . HIS A 1 204 ? 10.425 9.140 -3.341 1.00 89.75 204 HIS A O 1
ATOM 1549 N N . MET A 1 205 ? 10.071 11.008 -4.509 1.00 88.88 205 MET A N 1
ATOM 1550 C CA . MET A 1 205 ? 8.879 11.426 -3.762 1.00 88.88 205 MET A CA 1
ATOM 1551 C C . MET A 1 205 ? 7.729 10.414 -3.817 1.00 88.88 205 MET A C 1
ATOM 1553 O O . MET A 1 205 ? 7.008 10.258 -2.831 1.00 88.88 205 MET A O 1
ATOM 1557 N N . ALA A 1 206 ? 7.556 9.718 -4.944 1.00 92.38 206 ALA A N 1
ATOM 1558 C CA . ALA A 1 206 ? 6.533 8.687 -5.090 1.00 92.38 206 ALA A CA 1
ATOM 1559 C C . ALA A 1 206 ? 6.860 7.414 -4.290 1.00 92.38 206 ALA A C 1
ATOM 1561 O O . ALA A 1 206 ? 5.962 6.809 -3.704 1.00 92.38 206 ALA A O 1
ATOM 1562 N N . ASN A 1 207 ? 8.145 7.048 -4.206 1.00 91.62 207 ASN A N 1
ATOM 1563 C CA . ASN A 1 207 ? 8.619 5.822 -3.553 1.00 91.62 207 ASN A CA 1
ATOM 1564 C C . ASN A 1 207 ? 8.110 5.655 -2.107 1.00 91.62 207 ASN A C 1
ATOM 1566 O O . ASN A 1 207 ? 7.841 4.546 -1.651 1.00 91.62 207 ASN A O 1
ATOM 1570 N N . GLY A 1 208 ? 7.916 6.756 -1.385 1.00 88.81 208 GLY A N 1
ATOM 1571 C CA . GLY A 1 208 ? 7.464 6.757 0.009 1.00 88.81 208 GLY A CA 1
ATOM 1572 C C . GLY A 1 208 ? 6.040 6.259 0.201 1.00 88.81 208 GLY A C 1
ATOM 1573 O O . GLY A 1 208 ? 5.707 5.832 1.303 1.00 88.81 208 GLY A O 1
ATOM 1574 N N . ALA A 1 209 ? 5.233 6.258 -0.861 1.00 91.69 209 ALA A N 1
ATOM 1575 C CA . ALA A 1 209 ? 3.895 5.683 -0.885 1.00 91.69 209 ALA A CA 1
ATOM 1576 C C . ALA A 1 209 ? 3.841 4.349 -1.656 1.00 91.69 209 ALA A C 1
ATOM 1578 O O . ALA A 1 209 ? 2.973 3.522 -1.386 1.00 91.69 209 ALA A O 1
ATOM 1579 N N . THR A 1 210 ? 4.758 4.095 -2.596 1.00 93.31 210 THR A N 1
ATOM 1580 C CA . THR A 1 210 ? 4.676 2.907 -3.464 1.00 93.31 210 THR A CA 1
ATOM 1581 C C . THR A 1 210 ? 5.377 1.656 -2.916 1.00 93.31 210 THR A C 1
ATOM 1583 O O . THR A 1 210 ? 5.143 0.550 -3.394 1.00 93.31 210 THR A O 1
ATOM 1586 N N . ARG A 1 211 ? 6.223 1.800 -1.892 1.00 90.06 211 ARG A N 1
ATOM 1587 C CA . ARG A 1 211 ? 7.124 0.742 -1.396 1.00 90.06 211 ARG A CA 1
ATOM 1588 C C . ARG A 1 211 ? 6.539 -0.237 -0.367 1.00 90.06 211 ARG A C 1
ATOM 1590 O O . ARG A 1 211 ? 7.311 -0.943 0.285 1.00 90.06 211 ARG A O 1
ATOM 1597 N N . LEU A 1 212 ? 5.230 -0.229 -0.115 1.00 89.38 212 LEU A N 1
ATOM 1598 C CA . LEU A 1 212 ? 4.638 -1.170 0.843 1.00 89.38 212 LEU A CA 1
ATOM 1599 C C . LEU A 1 212 ? 4.409 -2.548 0.226 1.00 89.38 212 LEU A C 1
ATOM 1601 O O . LEU A 1 212 ? 4.003 -2.670 -0.927 1.00 89.38 212 LEU A O 1
ATOM 1605 N N . GLN A 1 213 ? 4.588 -3.583 1.047 1.00 91.56 213 GLN A N 1
ATOM 1606 C CA . GLN A 1 213 ? 4.511 -4.988 0.652 1.00 91.56 213 GLN A CA 1
ATOM 1607 C C . GLN A 1 213 ? 3.232 -5.352 -0.121 1.00 91.56 213 GLN A C 1
ATOM 1609 O O . GLN A 1 213 ? 3.372 -6.036 -1.129 1.00 91.56 213 GLN A O 1
ATOM 1614 N N . PRO A 1 214 ? 2.013 -4.896 0.244 1.00 92.25 214 PRO A N 1
ATOM 1615 C CA . PRO A 1 214 ? 0.818 -5.216 -0.537 1.00 92.25 214 PRO A CA 1
ATOM 1616 C C . PRO A 1 214 ? 0.900 -4.739 -1.993 1.00 92.25 214 PRO A C 1
ATOM 1618 O O . PRO A 1 214 ? 0.596 -5.501 -2.906 1.00 92.25 214 PRO A O 1
ATOM 1621 N N . LEU A 1 215 ? 1.368 -3.507 -2.221 1.00 95.50 215 LEU A N 1
ATOM 1622 C CA . LEU A 1 215 ? 1.516 -2.969 -3.572 1.00 95.50 215 LEU A CA 1
ATOM 1623 C C . LEU A 1 215 ? 2.652 -3.666 -4.324 1.00 95.50 215 LEU A C 1
ATOM 1625 O O . LEU A 1 215 ? 2.490 -4.044 -5.476 1.00 95.50 215 LEU A O 1
ATOM 1629 N N . ILE A 1 216 ? 3.784 -3.875 -3.661 1.00 95.00 216 ILE A N 1
ATOM 1630 C CA . ILE A 1 216 ? 4.946 -4.568 -4.220 1.00 95.00 216 ILE A CA 1
ATOM 1631 C C . ILE A 1 216 ? 4.588 -5.991 -4.676 1.00 95.00 216 ILE A C 1
ATOM 1633 O O . ILE A 1 216 ? 4.973 -6.398 -5.772 1.00 95.00 216 ILE A O 1
ATOM 1637 N N . LEU A 1 217 ? 3.827 -6.739 -3.872 1.00 96.19 217 LEU A N 1
ATOM 1638 C CA . LEU A 1 217 ? 3.348 -8.074 -4.236 1.00 96.19 217 LEU A CA 1
ATOM 1639 C C . LEU A 1 217 ? 2.447 -8.017 -5.477 1.00 96.19 217 LEU A C 1
ATOM 1641 O O . LEU A 1 217 ? 2.620 -8.822 -6.390 1.00 96.19 217 LEU A O 1
ATOM 1645 N N . ASN A 1 218 ? 1.551 -7.029 -5.556 1.00 96.44 218 ASN A N 1
ATOM 1646 C CA . ASN A 1 218 ? 0.704 -6.816 -6.731 1.00 96.44 218 ASN A CA 1
ATOM 1647 C C . ASN A 1 218 ? 1.524 -6.423 -7.976 1.00 96.44 218 ASN A C 1
ATOM 1649 O O . ASN A 1 218 ? 1.223 -6.877 -9.077 1.00 96.44 218 ASN A O 1
ATOM 1653 N N . ILE A 1 219 ? 2.566 -5.597 -7.828 1.00 98.00 219 ILE A N 1
ATOM 1654 C CA . ILE A 1 219 ? 3.506 -5.266 -8.913 1.00 98.00 219 ILE A CA 1
ATOM 1655 C C . ILE A 1 219 ? 4.217 -6.536 -9.390 1.00 98.00 219 ILE A C 1
ATOM 1657 O O . ILE A 1 219 ? 4.330 -6.754 -10.593 1.00 98.00 219 ILE A O 1
ATOM 1661 N N . GLY A 1 220 ? 4.653 -7.399 -8.467 1.00 98.00 220 GLY A N 1
ATOM 1662 C CA . GLY A 1 220 ? 5.249 -8.695 -8.791 1.00 98.00 220 GLY A CA 1
ATOM 1663 C C . GLY A 1 220 ? 4.295 -9.610 -9.564 1.00 98.00 220 GLY A C 1
ATOM 1664 O O . GLY A 1 220 ? 4.693 -10.191 -10.573 1.00 98.00 220 GLY A O 1
ATOM 1665 N N . GLN A 1 221 ? 3.026 -9.684 -9.148 1.00 98.06 221 GLN A N 1
ATOM 1666 C CA . GLN A 1 221 ? 1.990 -10.434 -9.864 1.00 98.06 221 GLN A CA 1
ATOM 1667 C C . GLN A 1 221 ? 1.780 -9.890 -11.285 1.00 98.06 221 GLN A C 1
ATOM 1669 O O . GLN A 1 221 ? 1.799 -10.660 -12.244 1.00 98.06 221 GLN A O 1
ATOM 1674 N N . ALA A 1 222 ? 1.650 -8.568 -11.438 1.00 98.44 222 ALA A N 1
ATOM 1675 C CA . ALA A 1 222 ? 1.492 -7.921 -12.739 1.00 98.44 222 ALA A CA 1
ATOM 1676 C C . ALA A 1 222 ? 2.707 -8.140 -13.653 1.00 98.44 222 ALA A C 1
ATOM 1678 O O . ALA A 1 222 ? 2.539 -8.444 -14.832 1.00 98.44 222 ALA A O 1
ATOM 1679 N N . ALA A 1 223 ? 3.927 -8.040 -13.114 1.00 98.56 223 ALA A N 1
ATOM 1680 C CA . ALA A 1 223 ? 5.155 -8.290 -13.862 1.00 98.56 223 ALA A CA 1
ATOM 1681 C C . ALA A 1 223 ? 5.249 -9.751 -14.335 1.00 98.56 223 ALA A C 1
ATOM 1683 O O . ALA A 1 223 ? 5.574 -10.004 -15.494 1.00 98.56 223 ALA A O 1
ATOM 1684 N N . GLY A 1 224 ? 4.914 -10.712 -13.466 1.00 98.19 224 GLY A N 1
ATOM 1685 C CA . GLY A 1 224 ? 4.878 -12.132 -13.818 1.00 98.19 224 GLY A CA 1
ATOM 1686 C C . GLY A 1 224 ? 3.841 -12.448 -14.900 1.00 98.19 224 GLY A C 1
ATOM 1687 O O . GLY A 1 224 ? 4.161 -13.132 -15.873 1.00 98.19 224 GLY A O 1
ATOM 1688 N N . ALA A 1 225 ? 2.627 -11.899 -14.774 1.00 98.38 225 ALA A N 1
ATOM 1689 C CA . ALA A 1 225 ? 1.577 -12.033 -15.783 1.00 98.38 225 ALA A CA 1
ATOM 1690 C C . ALA A 1 225 ? 2.009 -11.431 -17.129 1.00 98.38 225 ALA A C 1
ATOM 1692 O O . ALA A 1 225 ? 1.878 -12.079 -18.167 1.00 98.38 225 ALA A O 1
ATOM 1693 N N . ALA A 1 226 ? 2.591 -10.228 -17.115 1.00 98.69 226 ALA A N 1
ATOM 1694 C CA . ALA A 1 226 ? 3.089 -9.568 -18.316 1.00 98.69 226 ALA A CA 1
ATOM 1695 C C . ALA A 1 226 ? 4.187 -10.383 -19.016 1.00 98.69 226 ALA A C 1
ATOM 1697 O O . ALA A 1 226 ? 4.110 -10.599 -20.224 1.00 98.69 226 ALA A O 1
ATOM 1698 N N . ALA A 1 227 ? 5.168 -10.895 -18.266 1.00 98.56 227 ALA A N 1
ATOM 1699 C CA . ALA A 1 227 ? 6.228 -11.735 -18.819 1.00 98.56 227 ALA A CA 1
ATOM 1700 C C . ALA A 1 227 ? 5.670 -13.014 -19.469 1.00 98.56 227 ALA A C 1
ATOM 1702 O O . ALA A 1 227 ? 6.058 -13.366 -20.582 1.00 98.56 227 ALA A O 1
ATOM 1703 N N . ALA A 1 228 ? 4.722 -13.689 -18.809 1.00 98.25 228 ALA A N 1
ATOM 1704 C CA . ALA A 1 228 ? 4.092 -14.892 -19.349 1.00 98.25 228 ALA A CA 1
ATOM 1705 C C . ALA A 1 228 ? 3.287 -14.602 -20.628 1.00 98.25 228 ALA A C 1
ATOM 1707 O O . ALA A 1 228 ? 3.431 -15.317 -21.620 1.00 98.25 228 ALA A O 1
ATOM 1708 N N . LEU A 1 229 ? 2.475 -13.541 -20.626 1.00 98.56 229 LEU A N 1
ATOM 1709 C CA . LEU A 1 229 ? 1.671 -13.130 -21.780 1.00 98.56 229 LEU A CA 1
ATOM 1710 C C . LEU A 1 229 ? 2.531 -12.697 -22.972 1.00 98.56 229 LEU A C 1
ATOM 1712 O O . LEU A 1 229 ? 2.182 -13.015 -24.109 1.00 98.56 229 LEU A O 1
ATOM 1716 N N . ALA A 1 230 ? 3.638 -11.993 -22.720 1.00 98.38 230 ALA A N 1
ATOM 1717 C CA . ALA A 1 230 ? 4.589 -11.581 -23.749 1.00 98.38 230 ALA A CA 1
ATOM 1718 C C . ALA A 1 230 ? 5.206 -12.801 -24.448 1.00 98.38 230 ALA A C 1
ATOM 1720 O O . ALA A 1 230 ? 5.149 -12.899 -25.671 1.00 98.38 230 ALA A O 1
ATOM 1721 N N . VAL A 1 231 ? 5.682 -13.789 -23.678 1.00 98.31 231 VAL A N 1
ATOM 1722 C CA . VAL A 1 231 ? 6.233 -15.042 -24.224 1.00 98.31 231 VAL A CA 1
ATOM 1723 C C . VAL A 1 231 ? 5.177 -15.841 -24.992 1.00 98.31 231 VAL A C 1
ATOM 1725 O O . VAL A 1 231 ? 5.452 -16.336 -26.079 1.00 98.31 231 VAL A O 1
ATOM 1728 N N . GLN A 1 232 ? 3.960 -15.968 -24.456 1.00 98.19 232 GLN A N 1
ATOM 1729 C CA . GLN A 1 232 ? 2.875 -16.700 -25.124 1.00 98.19 232 GLN A CA 1
ATOM 1730 C C . GLN A 1 232 ? 2.405 -16.029 -26.417 1.00 98.19 232 GLN A C 1
ATOM 1732 O O . GLN A 1 232 ? 1.931 -16.708 -27.325 1.00 98.19 232 GLN A O 1
ATOM 1737 N N . GLY A 1 233 ? 2.465 -14.699 -26.464 1.00 97.25 233 GLY A N 1
ATOM 1738 C CA . GLY A 1 233 ? 2.038 -13.902 -27.607 1.00 97.25 233 GLY A CA 1
ATOM 1739 C C . GLY A 1 233 ? 3.129 -13.631 -28.637 1.00 97.25 233 GLY A C 1
ATOM 1740 O O . GLY A 1 233 ? 2.793 -13.061 -29.667 1.00 97.25 233 GLY A O 1
ATOM 1741 N N . ASP A 1 234 ? 4.384 -14.000 -28.357 1.00 97.12 234 ASP A N 1
ATOM 1742 C CA . ASP A 1 234 ? 5.564 -13.559 -29.116 1.00 97.12 234 ASP A CA 1
ATOM 1743 C C . ASP A 1 234 ? 5.591 -12.027 -29.296 1.00 97.12 234 ASP A C 1
ATOM 1745 O O . ASP A 1 234 ? 5.729 -11.494 -30.395 1.00 97.12 234 ASP A O 1
ATOM 1749 N N . LEU A 1 235 ? 5.366 -11.307 -28.191 1.00 97.69 235 LEU A N 1
ATOM 1750 C CA . LEU A 1 235 ? 5.311 -9.845 -28.150 1.00 97.69 235 LEU A CA 1
ATOM 1751 C C . LEU A 1 235 ? 6.483 -9.289 -27.342 1.00 97.69 235 LEU A C 1
ATOM 1753 O O . LEU A 1 235 ? 6.833 -9.829 -26.290 1.00 97.69 235 LEU A O 1
ATOM 1757 N N . ALA A 1 236 ? 7.033 -8.157 -27.783 1.00 97.75 236 ALA A N 1
ATOM 1758 C CA . ALA A 1 236 ? 7.883 -7.344 -26.923 1.00 97.75 236 ALA A CA 1
ATOM 1759 C C . ALA A 1 236 ? 7.067 -6.824 -25.728 1.00 97.75 236 ALA A C 1
ATOM 1761 O O . ALA A 1 236 ? 5.859 -6.597 -25.836 1.00 97.75 236 ALA A O 1
ATOM 1762 N N . LEU A 1 237 ? 7.724 -6.590 -24.587 1.00 98.00 237 LEU A N 1
ATOM 1763 C CA . LEU A 1 237 ? 7.047 -6.078 -23.387 1.00 98.00 237 LEU A CA 1
ATOM 1764 C C . LEU A 1 237 ? 6.370 -4.729 -23.658 1.00 98.00 237 LEU A C 1
ATOM 1766 O O . LEU A 1 237 ? 5.258 -4.490 -23.202 1.00 98.00 237 LEU A O 1
ATOM 1770 N N . ALA A 1 238 ? 7.017 -3.874 -24.451 1.00 96.81 238 ALA A N 1
ATOM 1771 C CA . ALA A 1 238 ? 6.489 -2.578 -24.860 1.00 96.81 238 ALA A CA 1
ATOM 1772 C C . ALA A 1 238 ? 5.186 -2.665 -25.676 1.00 96.81 238 ALA A C 1
ATOM 1774 O O . ALA A 1 238 ? 4.354 -1.764 -25.589 1.00 96.81 238 ALA A O 1
ATOM 1775 N N . ASP A 1 239 ? 5.009 -3.749 -26.436 1.00 96.69 239 ASP A N 1
ATOM 1776 C CA . ASP A 1 239 ? 3.882 -3.945 -27.353 1.00 96.69 239 ASP A CA 1
ATOM 1777 C C . ASP A 1 239 ? 2.741 -4.757 -26.722 1.00 96.69 239 ASP A C 1
ATOM 1779 O O . ASP A 1 239 ? 1.689 -4.949 -27.338 1.00 96.69 239 ASP A O 1
ATOM 1783 N N . LEU A 1 240 ? 2.927 -5.257 -25.496 1.00 97.94 240 LEU A N 1
ATOM 1784 C CA . LEU A 1 240 ? 1.923 -6.058 -24.813 1.00 97.94 240 LEU A CA 1
ATOM 1785 C C . LEU A 1 240 ? 0.689 -5.196 -24.482 1.00 97.94 240 LEU A C 1
ATOM 1787 O O . LEU A 1 240 ? 0.799 -4.234 -23.716 1.00 97.94 240 LEU A O 1
ATOM 1791 N N . PRO A 1 241 ? -0.518 -5.549 -24.973 1.00 97.69 241 PRO A N 1
ATOM 1792 C CA . PRO A 1 241 ? -1.712 -4.784 -24.645 1.00 97.69 241 PRO A CA 1
ATOM 1793 C C . PRO A 1 241 ? -1.997 -4.850 -23.144 1.00 97.69 241 PRO A C 1
ATOM 1795 O O . PRO A 1 241 ? -2.284 -5.925 -22.611 1.00 97.69 241 PRO A O 1
ATOM 1798 N N . VAL A 1 242 ? -1.987 -3.694 -22.470 1.00 98.38 242 VAL A N 1
ATOM 1799 C CA . VAL A 1 242 ? -2.216 -3.594 -21.016 1.00 98.38 242 VAL A CA 1
ATOM 1800 C C . VAL A 1 242 ? -3.524 -4.258 -20.580 1.00 98.38 242 VAL A C 1
ATOM 1802 O O . VAL A 1 242 ? -3.590 -4.859 -19.509 1.00 98.38 242 VAL A O 1
ATOM 1805 N N . ARG A 1 243 ? -4.535 -4.251 -21.459 1.00 98.38 243 ARG A N 1
ATOM 1806 C CA . ARG A 1 243 ? -5.808 -4.945 -21.257 1.00 98.38 243 ARG A CA 1
ATOM 1807 C C . ARG A 1 243 ? -5.634 -6.430 -20.946 1.00 98.38 243 ARG A C 1
ATOM 1809 O O . ARG A 1 243 ? -6.304 -6.932 -20.053 1.00 98.38 243 ARG A O 1
ATOM 1816 N N . ARG A 1 244 ? -4.718 -7.125 -21.627 1.00 98.56 244 ARG A N 1
ATOM 1817 C CA . ARG A 1 244 ? -4.479 -8.555 -21.376 1.00 98.56 244 ARG A CA 1
ATOM 1818 C C . ARG A 1 244 ? -3.951 -8.779 -19.962 1.00 98.56 244 ARG A C 1
ATOM 1820 O O . ARG A 1 244 ? -4.402 -9.690 -19.286 1.00 98.56 244 ARG A O 1
ATOM 1827 N N . ILE A 1 245 ? -3.052 -7.913 -19.494 1.00 98.69 245 ILE A N 1
ATOM 1828 C CA . ILE A 1 245 ? -2.519 -7.969 -18.125 1.00 98.69 245 ILE A CA 1
ATOM 1829 C C . ILE A 1 245 ? -3.644 -7.709 -17.117 1.00 98.69 245 ILE A C 1
ATOM 1831 O O . ILE A 1 245 ? -3.795 -8.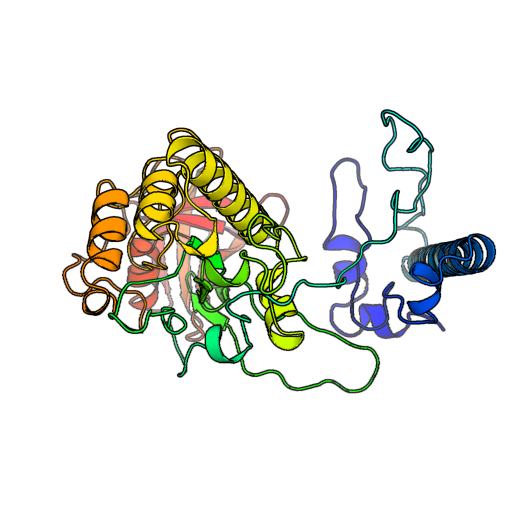448 -16.151 1.00 98.69 245 ILE A O 1
ATOM 1835 N N . GLN A 1 246 ? -4.456 -6.676 -17.353 1.00 98.81 246 GLN A N 1
ATOM 1836 C CA . GLN A 1 246 ? -5.582 -6.316 -16.489 1.00 98.81 246 GLN A CA 1
ATOM 1837 C C . GLN A 1 246 ? -6.614 -7.446 -16.378 1.00 98.81 246 GLN A C 1
ATOM 1839 O O . GLN A 1 246 ? -7.081 -7.736 -15.279 1.00 98.81 246 GLN A O 1
ATOM 1844 N N . GLU A 1 247 ? -6.953 -8.098 -17.490 1.00 98.56 247 GLU A N 1
ATOM 1845 C CA . GLU A 1 247 ? -7.856 -9.250 -17.502 1.00 98.56 247 GLU A CA 1
ATOM 1846 C C . GLU A 1 247 ? -7.266 -10.439 -16.740 1.00 98.56 247 GLU A C 1
ATOM 1848 O O . GLU A 1 247 ? -7.959 -10.997 -15.890 1.00 98.56 247 GLU A O 1
ATOM 1853 N N . GLU A 1 248 ? -5.991 -10.783 -16.952 1.00 98.38 248 GLU A N 1
ATOM 1854 C CA . GLU A 1 248 ? -5.332 -11.845 -16.175 1.00 98.38 248 GLU A CA 1
ATOM 1855 C C . GLU A 1 248 ? -5.372 -11.555 -14.667 1.00 98.38 248 GLU A C 1
ATOM 1857 O O . GLU A 1 248 ? -5.728 -12.429 -13.877 1.00 98.38 248 GLU A O 1
ATOM 1862 N N . LEU A 1 249 ? -5.100 -10.312 -14.254 1.00 98.44 249 LEU A N 1
ATOM 1863 C CA . LEU A 1 249 ? -5.150 -9.902 -12.847 1.00 98.44 249 LEU A CA 1
ATOM 1864 C C . LEU A 1 249 ? -6.562 -10.007 -12.251 1.00 98.44 249 LEU A C 1
ATOM 1866 O O . LEU A 1 249 ? -6.734 -10.553 -11.161 1.00 98.44 249 LEU A O 1
ATOM 1870 N N . ILE A 1 250 ? -7.588 -9.524 -12.957 1.00 98.31 250 ILE A N 1
ATOM 1871 C CA . ILE A 1 250 ? -8.985 -9.574 -12.490 1.00 98.31 250 ILE A CA 1
ATOM 1872 C C . ILE A 1 250 ? -9.486 -11.023 -12.416 1.00 98.31 250 ILE A C 1
ATOM 1874 O O . ILE A 1 250 ? -10.271 -11.378 -11.525 1.00 98.31 250 ILE A O 1
ATOM 1878 N N . HIS A 1 251 ? -9.068 -11.858 -13.370 1.00 97.94 251 HIS A N 1
ATOM 1879 C CA . HIS A 1 251 ? -9.548 -13.225 -13.512 1.00 97.94 251 HIS A CA 1
ATOM 1880 C C . HIS A 1 251 ? -8.719 -14.276 -12.773 1.00 97.94 251 HIS A C 1
ATOM 1882 O O . HIS A 1 251 ? -9.187 -15.422 -12.704 1.00 97.94 251 HIS A O 1
ATOM 1888 N N . ASP A 1 252 ? -7.590 -13.898 -12.163 1.00 96.94 252 ASP A N 1
ATOM 1889 C CA . ASP A 1 252 ? -6.750 -14.784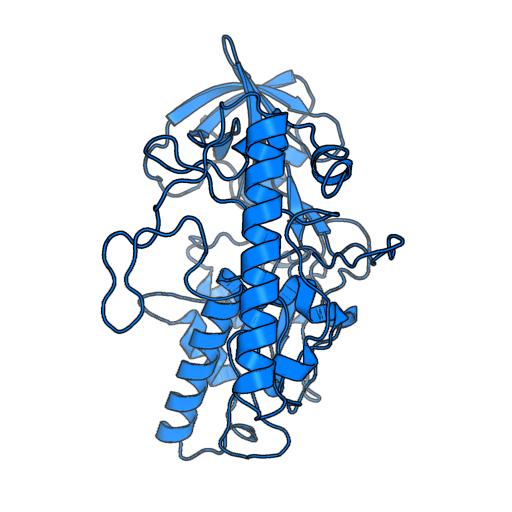 -11.358 1.00 96.94 252 ASP A CA 1
ATOM 1890 C C . ASP A 1 252 ? -7.606 -15.608 -10.375 1.00 96.94 252 ASP A C 1
ATOM 1892 O O . ASP A 1 252 ? -8.565 -15.133 -9.746 1.00 96.94 252 ASP A O 1
ATOM 1896 N N . ARG A 1 253 ? -7.316 -16.910 -10.324 1.00 93.88 253 ARG A N 1
ATOM 1897 C CA . ARG A 1 253 ? -8.099 -17.892 -9.563 1.00 93.88 253 ARG A CA 1
ATOM 1898 C C . ARG A 1 253 ? -7.712 -17.943 -8.090 1.00 93.88 253 ARG A C 1
ATOM 1900 O O . ARG A 1 253 ? -8.512 -18.412 -7.287 1.00 93.88 253 ARG A O 1
ATOM 1907 N N . GLN A 1 254 ? -6.496 -17.528 -7.757 1.00 94.25 254 GLN A N 1
ATOM 1908 C CA . GLN A 1 254 ? -5.932 -17.601 -6.412 1.00 94.25 254 GLN A CA 1
ATOM 1909 C C . GLN A 1 254 ? -5.895 -16.224 -5.754 1.00 94.25 254 GLN A C 1
ATOM 1911 O O . GLN A 1 254 ? -6.279 -16.093 -4.595 1.00 94.25 254 GLN A O 1
ATOM 1916 N N . ALA A 1 255 ? -5.464 -15.207 -6.496 1.00 94.50 255 ALA A N 1
ATOM 1917 C CA . ALA A 1 255 ? -5.256 -13.857 -5.993 1.00 94.50 255 ALA A CA 1
ATOM 1918 C C . ALA A 1 255 ? -5.770 -12.815 -7.003 1.00 94.50 255 ALA A C 1
ATOM 1920 O O . ALA A 1 255 ? -4.967 -12.135 -7.638 1.00 94.50 255 ALA A O 1
ATOM 1921 N N . PRO A 1 256 ? -7.095 -12.683 -7.197 1.00 96.25 256 PRO A N 1
ATOM 1922 C CA . PRO A 1 256 ? -7.642 -11.647 -8.068 1.00 96.25 256 PRO A CA 1
ATOM 1923 C C . PRO A 1 256 ? -7.223 -10.251 -7.588 1.00 96.25 256 PRO A C 1
ATOM 1925 O O . PRO A 1 256 ? -7.357 -9.923 -6.408 1.00 96.25 256 PRO A O 1
ATOM 1928 N N . ALA A 1 257 ? -6.750 -9.425 -8.518 1.00 96.19 257 ALA A N 1
ATOM 1929 C CA . ALA A 1 257 ? -6.234 -8.086 -8.261 1.00 96.19 257 ALA A CA 1
ATOM 1930 C C . ALA A 1 257 ? -6.951 -7.049 -9.135 1.00 96.19 257 ALA A C 1
ATOM 1932 O O . ALA A 1 257 ? -7.098 -7.217 -10.344 1.00 96.19 257 ALA A O 1
ATOM 1933 N N . GLY A 1 258 ? -7.431 -5.974 -8.507 1.00 95.56 258 GLY A N 1
ATOM 1934 C CA . GLY A 1 258 ? -8.149 -4.897 -9.186 1.00 95.56 258 GLY A CA 1
A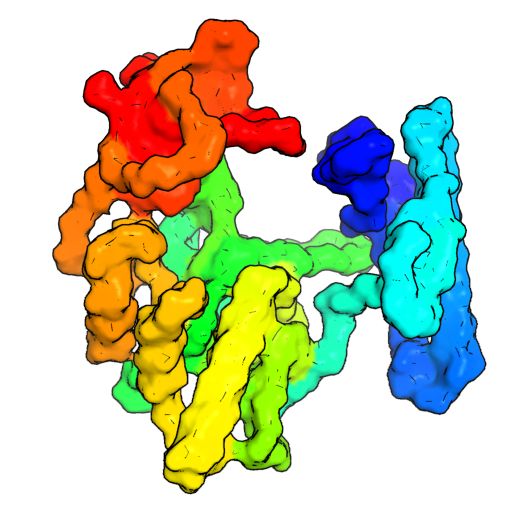TOM 1935 C C . GLY A 1 258 ? -7.179 -3.821 -9.672 1.00 95.56 258 GLY A C 1
ATOM 1936 O O . GLY A 1 258 ? -6.529 -3.200 -8.831 1.00 95.56 258 GLY A O 1
ATOM 1937 N N . PRO A 1 259 ? -7.079 -3.553 -10.985 1.00 96.69 259 PRO A N 1
ATOM 1938 C CA . PRO A 1 259 ? -6.212 -2.498 -11.502 1.00 96.69 259 PRO A CA 1
ATOM 1939 C C . PRO A 1 259 ? -6.786 -1.090 -11.288 1.00 96.69 259 PRO A C 1
ATOM 1941 O O . PRO A 1 259 ? -6.083 -0.114 -11.536 1.00 96.69 259 PRO A O 1
ATOM 1944 N N . VAL A 1 260 ? -8.037 -0.949 -10.833 1.00 96.25 260 VAL A N 1
ATOM 1945 C CA . VAL A 1 260 ? -8.713 0.346 -10.668 1.00 96.25 260 VAL A CA 1
ATOM 1946 C C . VAL A 1 260 ? -9.249 0.524 -9.234 1.00 96.25 260 VAL A C 1
ATOM 1948 O O . VAL A 1 260 ? -9.868 -0.400 -8.692 1.00 96.25 260 VAL A O 1
ATOM 1951 N N . PRO A 1 261 ? -9.060 1.699 -8.594 1.00 94.31 261 PRO A N 1
ATOM 1952 C CA . PRO A 1 261 ? -9.502 1.957 -7.223 1.00 94.31 261 PRO A CA 1
ATOM 1953 C C . PRO A 1 261 ? -11.003 2.290 -7.153 1.00 94.31 261 PRO A C 1
ATOM 1955 O O . PRO A 1 261 ? -11.392 3.452 -7.054 1.00 94.31 261 PRO A O 1
ATOM 1958 N N . ILE A 1 262 ? -11.856 1.263 -7.190 1.00 93.56 262 ILE A N 1
ATOM 1959 C CA . ILE A 1 262 ? -13.313 1.407 -7.030 1.00 93.56 262 ILE A CA 1
ATOM 1960 C C . ILE A 1 262 ? -13.667 1.316 -5.540 1.00 93.56 262 ILE A C 1
ATOM 1962 O O . ILE A 1 262 ? -13.672 0.239 -4.949 1.00 93.56 262 ILE A O 1
ATOM 1966 N N . TRP A 1 263 ? -13.931 2.457 -4.915 1.00 87.38 263 TRP A N 1
ATOM 1967 C CA . TRP A 1 263 ? -13.975 2.613 -3.458 1.00 87.38 263 TRP A CA 1
ATOM 1968 C C . TRP A 1 263 ? -15.286 2.163 -2.811 1.00 87.38 263 TRP A C 1
ATOM 1970 O O . TRP A 1 263 ? -15.320 1.804 -1.636 1.00 87.38 263 TRP A O 1
ATOM 1980 N N . ASP A 1 264 ? -16.375 2.185 -3.570 1.00 89.12 264 ASP A N 1
ATOM 1981 C CA . ASP A 1 264 ? -17.703 1.774 -3.109 1.00 89.12 264 ASP A CA 1
ATOM 1982 C C . ASP A 1 264 ? -17.975 0.274 -3.291 1.00 89.12 264 ASP A C 1
ATOM 1984 O O . ASP A 1 264 ? -19.040 -0.221 -2.923 1.00 89.12 264 ASP A O 1
ATOM 1988 N N . THR A 1 265 ? -17.017 -0.460 -3.855 1.00 91.31 265 THR A N 1
ATOM 1989 C CA . THR A 1 265 ? -17.172 -1.864 -4.214 1.00 91.31 265 THR A CA 1
ATOM 1990 C C . THR A 1 265 ? -16.233 -2.702 -3.355 1.00 91.31 265 THR A C 1
ATOM 1992 O O . THR A 1 265 ? -15.021 -2.713 -3.558 1.00 91.31 265 THR A O 1
ATOM 1995 N N . ALA A 1 266 ? -16.796 -3.423 -2.383 1.00 90.94 266 ALA A N 1
ATOM 1996 C CA . ALA A 1 266 ? -16.027 -4.335 -1.543 1.00 90.94 266 ALA A CA 1
ATOM 1997 C C . ALA A 1 266 ? -15.368 -5.450 -2.377 1.00 90.94 266 ALA A C 1
ATOM 1999 O O . ALA A 1 266 ? -15.886 -5.861 -3.416 1.00 90.94 266 ALA A O 1
ATOM 2000 N N . TRP A 1 267 ? -14.251 -5.990 -1.889 1.00 87.69 267 TRP A N 1
ATOM 2001 C CA . TRP A 1 267 ? -13.498 -7.062 -2.558 1.00 87.69 267 TRP A CA 1
ATOM 2002 C C . TRP A 1 267 ? -14.313 -8.355 -2.750 1.00 87.69 267 TRP A C 1
ATOM 2004 O O . TRP A 1 267 ? -14.038 -9.131 -3.661 1.00 87.69 267 TRP A O 1
ATOM 2014 N N . HIS A 1 268 ? -15.321 -8.583 -1.902 1.00 90.69 268 HIS A N 1
ATOM 2015 C CA . HIS A 1 268 ? -16.226 -9.738 -1.953 1.00 90.69 268 HIS A CA 1
ATOM 2016 C C . HIS A 1 268 ? -17.520 -9.466 -2.733 1.00 90.69 268 HIS A C 1
ATOM 2018 O O . HIS A 1 268 ? -18.350 -10.364 -2.872 1.00 90.69 268 HIS A O 1
ATOM 2024 N N . HIS A 1 269 ? -17.704 -8.248 -3.256 1.00 91.81 269 HIS A N 1
ATOM 2025 C CA . HIS A 1 269 ? -18.915 -7.878 -3.977 1.00 91.81 269 HIS A CA 1
ATOM 2026 C C . HIS A 1 269 ? -19.099 -8.785 -5.212 1.00 91.81 269 HIS A C 1
ATOM 2028 O O . HIS A 1 269 ? -18.155 -8.948 -5.990 1.00 91.81 269 HIS A O 1
ATOM 2034 N N . PRO A 1 270 ? -20.299 -9.345 -5.464 1.00 91.44 270 PRO A N 1
ATOM 2035 C CA . PRO A 1 270 ? -20.510 -10.314 -6.548 1.00 91.44 270 PRO A CA 1
ATOM 2036 C C . PRO A 1 270 ? -20.198 -9.740 -7.939 1.00 91.44 270 PRO A C 1
ATOM 2038 O O . PRO A 1 270 ? -19.744 -10.454 -8.829 1.00 91.44 270 PRO A O 1
ATOM 2041 N N . GLU A 1 271 ? -20.387 -8.432 -8.117 1.00 92.06 271 GLU A N 1
ATOM 2042 C CA . GLU A 1 271 ? -20.058 -7.718 -9.358 1.00 92.06 271 GLU A CA 1
ATOM 2043 C C . GLU A 1 271 ? -18.649 -7.106 -9.369 1.00 92.06 271 GLU A C 1
ATOM 2045 O O . GLU A 1 271 ? -18.350 -6.323 -10.266 1.00 92.06 271 GLU A O 1
ATOM 2050 N N . TRP A 1 272 ? -17.777 -7.403 -8.396 1.00 93.81 272 TRP A N 1
ATOM 2051 C CA . TRP A 1 272 ? -16.455 -6.765 -8.299 1.00 93.81 272 TRP A CA 1
ATOM 2052 C C . TRP A 1 272 ? -15.667 -6.869 -9.614 1.00 93.81 272 TRP A C 1
ATOM 2054 O O . TRP A 1 272 ? -15.197 -5.859 -10.134 1.00 93.81 272 TRP A O 1
ATOM 2064 N N . ARG A 1 273 ? -15.623 -8.067 -10.220 1.00 95.94 273 ARG A N 1
ATOM 2065 C CA . ARG A 1 273 ? -14.950 -8.297 -11.514 1.00 95.94 273 ARG A CA 1
ATOM 2066 C C . ARG A 1 273 ? -15.583 -7.481 -12.640 1.00 95.94 273 ARG A C 1
ATOM 2068 O O . ARG A 1 273 ? -14.877 -6.829 -13.401 1.00 95.94 273 ARG A O 1
ATOM 2075 N N . LEU A 1 274 ? -16.915 -7.498 -12.721 1.00 94.88 274 LEU A N 1
ATOM 2076 C CA . LEU A 1 274 ? -17.666 -6.772 -13.746 1.00 94.88 274 LEU A CA 1
ATOM 2077 C C . LEU A 1 274 ? -17.401 -5.264 -13.657 1.00 94.88 274 LEU A C 1
ATOM 2079 O O . LEU A 1 274 ? -17.185 -4.620 -14.679 1.00 94.88 274 LEU A O 1
ATOM 2083 N N . ARG A 1 275 ? -17.378 -4.707 -12.442 1.00 94.31 275 ARG A N 1
ATOM 2084 C CA . ARG A 1 275 ? -17.117 -3.280 -12.219 1.00 94.31 275 ARG A CA 1
ATOM 2085 C C . ARG A 1 275 ? -15.682 -2.897 -12.563 1.00 94.31 275 ARG A C 1
ATOM 2087 O O . ARG A 1 275 ? -15.489 -1.856 -13.177 1.00 94.31 275 ARG A O 1
ATOM 2094 N N . GLN A 1 276 ? -14.695 -3.740 -12.246 1.00 96.19 276 GLN A N 1
ATOM 2095 C CA . GLN A 1 276 ? -13.305 -3.521 -12.671 1.00 96.19 276 GLN A CA 1
ATOM 2096 C C . GLN A 1 276 ? -13.194 -3.457 -14.201 1.00 96.19 276 GLN A C 1
ATOM 2098 O O . GLN A 1 276 ? -12.659 -2.486 -14.729 1.00 96.19 276 GLN A O 1
ATOM 2103 N N . LEU A 1 277 ? -13.767 -4.428 -14.920 1.00 96.62 277 LEU A N 1
ATOM 2104 C CA . LEU A 1 277 ? -13.766 -4.440 -16.390 1.00 96.62 277 LEU A CA 1
ATOM 2105 C C . LEU A 1 277 ? -14.480 -3.215 -16.975 1.00 96.62 277 LEU A C 1
ATOM 2107 O O . LEU A 1 277 ? -13.927 -2.524 -17.827 1.00 96.62 277 LEU A O 1
ATOM 2111 N N . ALA A 1 278 ? -15.664 -2.887 -16.457 1.00 94.88 278 ALA A N 1
ATOM 2112 C CA . ALA A 1 278 ? -16.416 -1.725 -16.908 1.00 94.88 278 ALA A CA 1
ATOM 2113 C C . ALA A 1 278 ? -15.669 -0.403 -16.648 1.00 94.88 278 ALA A C 1
ATOM 2115 O O . ALA A 1 278 ? -1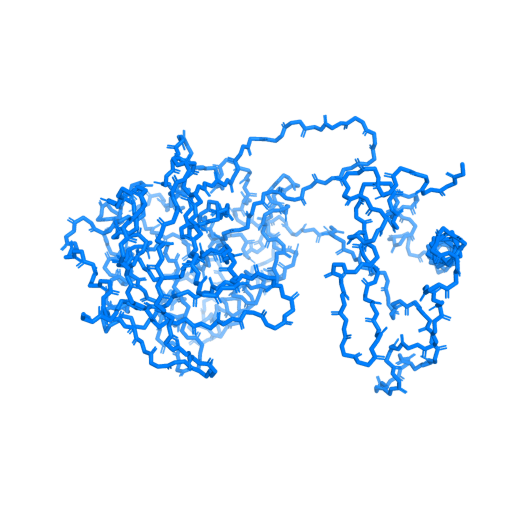5.792 0.529 -17.442 1.00 94.88 278 ALA A O 1
ATOM 2116 N N . ALA A 1 279 ? -14.908 -0.302 -15.551 1.00 95.19 279 ALA A N 1
ATOM 2117 C CA . ALA A 1 279 ? -14.097 0.876 -15.243 1.00 95.19 279 ALA A CA 1
ATOM 2118 C C . ALA A 1 279 ? -12.935 1.044 -16.224 1.00 95.19 279 ALA A C 1
ATOM 2120 O O . ALA A 1 279 ? -12.58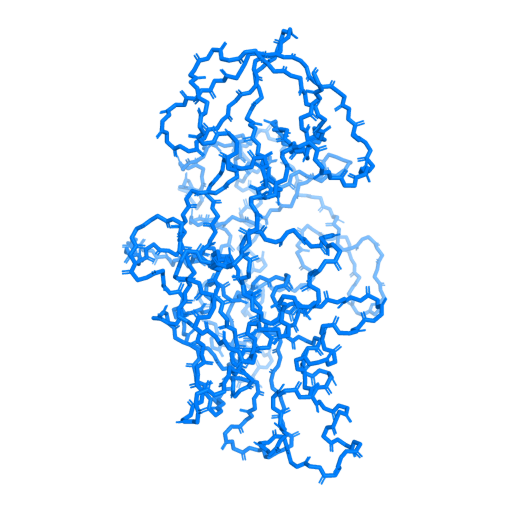0 2.164 -16.577 1.00 95.19 279 ALA A O 1
ATOM 2121 N N . LEU A 1 280 ? -12.357 -0.064 -16.681 1.00 96.88 280 LEU A N 1
ATOM 2122 C CA . LEU A 1 280 ? -11.314 -0.048 -17.697 1.00 96.88 280 LEU A CA 1
ATOM 2123 C C . LEU A 1 280 ? -11.872 0.309 -19.086 1.00 96.88 280 LEU A C 1
ATOM 2125 O O . LEU A 1 280 ? -11.204 1.003 -19.849 1.00 96.88 280 LEU A O 1
ATOM 2129 N N . ASP A 1 281 ? -13.086 -0.147 -19.417 1.00 96.00 281 ASP A N 1
ATOM 2130 C CA . ASP A 1 281 ? -13.749 0.124 -20.706 1.00 96.00 281 ASP A CA 1
ATOM 2131 C C . ASP A 1 281 ? -14.292 1.555 -20.802 1.00 96.00 281 ASP A C 1
ATOM 2133 O O . ASP A 1 281 ? -14.322 2.155 -21.876 1.00 96.00 281 ASP A O 1
ATOM 2137 N N . GLY A 1 282 ? -14.736 2.104 -19.673 1.00 95.19 282 GLY A N 1
ATOM 2138 C CA . GLY A 1 282 ? -15.293 3.444 -19.569 1.00 95.19 282 GLY A CA 1
ATOM 2139 C C . GLY A 1 282 ? -14.801 4.147 -18.308 1.00 95.19 282 GLY A C 1
ATOM 2140 O O . GLY A 1 282 ? -15.590 4.283 -17.371 1.00 95.19 282 GLY A O 1
ATOM 2141 N N . PRO A 1 283 ? -13.551 4.651 -18.269 1.00 94.75 283 PRO A N 1
ATOM 2142 C CA . PRO A 1 283 ? -12.975 5.271 -17.071 1.00 94.75 283 PRO A CA 1
ATOM 2143 C C . PRO A 1 283 ? -13.767 6.474 -16.553 1.00 94.75 283 PRO A C 1
ATOM 2145 O O . PRO A 1 283 ? -13.741 6.751 -15.360 1.00 94.75 283 PRO A O 1
ATOM 2148 N N . ALA A 1 284 ? -14.544 7.142 -17.412 1.00 92.56 284 ALA A N 1
ATOM 2149 C CA . ALA A 1 284 ? -15.451 8.220 -17.015 1.00 92.56 284 ALA A CA 1
ATOM 2150 C C . ALA A 1 284 ? -16.572 7.779 -16.049 1.00 92.56 284 ALA A C 1
ATOM 2152 O O . ALA A 1 284 ? -17.196 8.628 -15.419 1.00 92.56 284 ALA A O 1
ATOM 2153 N N . ARG A 1 285 ? -16.840 6.470 -15.926 1.00 91.06 285 ARG A N 1
ATOM 2154 C CA . ARG A 1 285 ? -17.812 5.917 -14.967 1.00 91.06 285 ARG A CA 1
ATOM 2155 C C . ARG A 1 285 ? -17.310 5.953 -13.526 1.00 91.06 285 ARG A C 1
ATOM 2157 O O . ARG A 1 285 ? -18.135 5.910 -12.610 1.00 91.06 285 ARG A O 1
ATOM 2164 N N . LEU A 1 286 ? -15.990 6.004 -13.341 1.00 93.12 286 LEU A N 1
ATOM 2165 C CA . LEU A 1 286 ? -15.354 6.143 -12.041 1.00 93.12 286 LEU A CA 1
ATOM 2166 C C . LEU A 1 286 ? -15.187 7.626 -11.721 1.00 93.12 286 LEU A C 1
ATOM 2168 O O . LEU A 1 286 ? -14.431 8.348 -12.371 1.00 93.12 286 LEU A O 1
ATOM 2172 N N . GLU A 1 287 ? -15.892 8.081 -10.697 1.00 92.88 287 GLU A N 1
ATOM 2173 C CA . GLU A 1 287 ? -15.795 9.460 -10.246 1.00 92.88 287 GLU A CA 1
ATOM 2174 C C . GLU A 1 287 ? -14.458 9.730 -9.545 1.00 92.88 287 GLU A C 1
ATOM 2176 O O . GLU A 1 287 ? -13.788 8.830 -9.039 1.00 92.88 287 GLU A O 1
ATOM 2181 N N . THR A 1 288 ? -14.098 11.008 -9.401 1.00 92.31 288 THR A N 1
ATOM 2182 C CA . THR A 1 288 ? -12.912 11.410 -8.615 1.00 92.31 288 THR A CA 1
ATOM 2183 C C . THR A 1 288 ? -13.008 11.010 -7.140 1.00 92.31 288 THR A C 1
ATOM 2185 O O . THR A 1 288 ? -11.995 10.940 -6.451 1.00 92.31 288 THR A O 1
ATOM 2188 N N . THR A 1 289 ? -14.213 10.720 -6.648 1.00 91.19 289 THR A N 1
ATOM 2189 C CA . THR A 1 289 ? -14.500 10.164 -5.318 1.00 91.19 289 THR A CA 1
ATOM 2190 C C . THR A 1 289 ? -14.202 8.666 -5.215 1.00 91.19 289 THR A C 1
ATOM 2192 O O . THR A 1 289 ? -14.406 8.087 -4.153 1.00 91.19 289 THR A O 1
ATOM 2195 N N . GLY A 1 290 ? -13.782 8.017 -6.307 1.00 90.06 290 GLY A N 1
ATOM 2196 C CA . GLY A 1 290 ? -13.643 6.564 -6.411 1.00 90.06 290 GLY A CA 1
ATOM 2197 C C . GLY A 1 290 ? -14.974 5.813 -6.413 1.00 90.06 290 GLY A C 1
ATOM 2198 O O . GLY A 1 290 ? -14.969 4.585 -6.393 1.00 90.06 290 GLY A O 1
ATOM 2199 N N . CYS A 1 291 ? -16.106 6.521 -6.409 1.00 90.50 291 CYS A N 1
ATOM 2200 C CA . CYS A 1 291 ? -17.424 5.908 -6.484 1.00 90.50 291 CYS A CA 1
ATOM 2201 C C . CYS A 1 291 ? -17.786 5.600 -7.936 1.00 90.50 291 CYS A C 1
ATOM 2203 O O . CYS A 1 291 ? -17.412 6.314 -8.871 1.00 90.50 291 CYS A O 1
ATOM 2205 N N . TRP A 1 292 ? -18.521 4.515 -8.107 1.00 86.12 292 TRP A N 1
ATOM 2206 C CA . TRP A 1 292 ? -19.077 4.101 -9.373 1.00 86.12 292 TRP A CA 1
ATOM 2207 C C . TRP A 1 292 ? -20.390 4.851 -9.602 1.00 86.12 292 TRP A C 1
ATOM 2209 O O . TRP A 1 292 ? -21.353 4.673 -8.860 1.00 86.12 292 TRP A O 1
ATOM 2219 N N . SER A 1 293 ? -20.440 5.683 -10.640 1.00 79.50 293 SER A N 1
ATOM 2220 C CA . SER A 1 293 ? -21.569 6.596 -10.913 1.00 79.50 293 SER A CA 1
ATOM 2221 C C . SER A 1 293 ? -22.949 5.919 -11.015 1.00 79.50 293 SER A C 1
ATOM 2223 O O . SER A 1 293 ? -23.970 6.539 -10.726 1.00 79.50 293 SER A O 1
ATOM 2225 N N . GLU A 1 294 ? -23.001 4.640 -11.393 1.00 75.19 294 GLU A N 1
ATOM 2226 C CA . GLU A 1 294 ? -24.243 3.861 -11.531 1.00 75.19 294 GLU A CA 1
ATOM 2227 C C . GLU A 1 294 ? -24.492 2.897 -10.352 1.00 75.19 294 GLU A C 1
ATOM 2229 O O . GLU A 1 294 ? -25.411 2.074 -10.399 1.00 75.19 294 GLU A O 1
ATOM 2234 N N . ALA A 1 295 ? -23.666 2.932 -9.299 1.00 75.25 295 ALA A N 1
ATOM 2235 C CA . ALA A 1 295 ? -23.762 1.960 -8.217 1.00 75.25 295 ALA A CA 1
ATOM 2236 C C . ALA A 1 295 ? -24.917 2.272 -7.269 1.00 75.25 295 ALA A C 1
ATOM 2238 O O . ALA A 1 295 ? -25.145 3.403 -6.838 1.00 75.25 295 ALA A O 1
ATOM 2239 N N . ARG A 1 296 ? -25.616 1.210 -6.865 1.00 79.12 296 ARG A N 1
ATOM 2240 C CA . ARG A 1 296 ? -26.462 1.271 -5.676 1.00 79.12 296 ARG A CA 1
ATOM 2241 C C . ARG A 1 296 ? -25.566 1.346 -4.439 1.00 79.12 296 ARG A C 1
ATOM 2243 O O . ARG A 1 296 ? -24.574 0.614 -4.394 1.00 79.12 296 ARG A O 1
ATOM 2250 N N . PRO A 1 297 ? -25.922 2.163 -3.433 1.00 77.69 297 PRO A N 1
ATOM 2251 C CA . PRO A 1 297 ? -25.203 2.179 -2.171 1.00 77.69 297 PRO A CA 1
ATOM 2252 C C . PRO A 1 297 ? -25.141 0.763 -1.577 1.00 77.69 297 PRO A C 1
ATOM 2254 O O . PRO A 1 297 ? -26.186 0.113 -1.475 1.00 77.69 297 PRO A O 1
ATOM 2257 N N . PRO A 1 298 ? -23.951 0.269 -1.203 1.00 85.25 298 PRO A N 1
ATOM 2258 C CA . PRO A 1 298 ? -23.821 -1.034 -0.570 1.00 85.25 298 PRO A CA 1
ATOM 2259 C C . PRO A 1 298 ? -24.545 -1.053 0.778 1.00 85.25 298 PRO A C 1
ATOM 2261 O O . PRO A 1 298 ? -24.516 -0.077 1.531 1.00 85.25 298 PRO A O 1
ATOM 2264 N N . SER A 1 299 ? -25.188 -2.178 1.087 1.00 92.06 299 SER A N 1
ATOM 2265 C CA . SER A 1 299 ? -25.862 -2.368 2.369 1.00 92.06 299 SER A CA 1
ATOM 2266 C C . SER A 1 299 ? -24.837 -2.383 3.513 1.00 92.06 299 SER A C 1
ATOM 2268 O O . SER A 1 299 ? -23.845 -3.108 3.427 1.00 92.06 299 SER A O 1
ATOM 2270 N N . PRO A 1 300 ? -25.057 -1.647 4.618 1.00 95.00 300 PRO A N 1
ATOM 2271 C CA . PRO A 1 300 ? -24.194 -1.725 5.797 1.00 95.00 300 PRO A CA 1
ATOM 2272 C C . PRO A 1 300 ? -24.377 -3.027 6.594 1.00 95.00 300 PRO A C 1
ATOM 2274 O O . PRO A 1 300 ? -23.636 -3.266 7.544 1.00 95.00 300 PRO A O 1
ATOM 2277 N N . ALA A 1 301 ? -25.368 -3.853 6.244 1.00 95.44 301 ALA A N 1
ATOM 2278 C CA . ALA A 1 301 ? -25.666 -5.125 6.901 1.00 95.44 301 ALA A CA 1
ATOM 2279 C C . ALA A 1 301 ? -25.073 -6.344 6.164 1.00 95.44 301 ALA A C 1
ATOM 2281 O O . ALA A 1 301 ? -25.201 -7.474 6.636 1.00 95.44 301 ALA A O 1
ATOM 2282 N N . GLU A 1 302 ? -24.419 -6.138 5.018 1.00 91.38 302 GLU A N 1
ATOM 2283 C CA . GLU A 1 302 ? -23.908 -7.214 4.165 1.00 91.38 302 GLU A CA 1
ATOM 2284 C C . GLU A 1 302 ? -22.380 -7.258 4.179 1.00 91.38 302 GLU A C 1
ATOM 2286 O O . GLU A 1 302 ? -21.707 -6.379 3.650 1.00 91.38 302 GLU A O 1
ATOM 2291 N N . ALA A 1 303 ? -21.834 -8.322 4.763 1.00 93.50 303 ALA A N 1
ATOM 2292 C CA . ALA A 1 303 ? -20.424 -8.680 4.675 1.00 93.50 303 ALA A CA 1
ATOM 2293 C C . ALA A 1 303 ? -20.269 -10.190 4.923 1.00 93.50 303 ALA A C 1
ATOM 2295 O O . ALA A 1 303 ? -21.071 -10.767 5.673 1.00 93.50 303 ALA A O 1
ATOM 2296 N N . PRO A 1 304 ? -19.261 -10.853 4.328 1.00 93.12 304 PRO A N 1
ATOM 2297 C CA . PRO A 1 304 ? -18.986 -12.256 4.593 1.00 93.12 304 PRO A CA 1
ATOM 2298 C C . PRO A 1 304 ? -18.630 -12.468 6.068 1.00 93.12 304 PRO A C 1
ATOM 2300 O O . PRO A 1 304 ? -18.124 -11.575 6.749 1.00 93.12 304 PRO A O 1
ATOM 2303 N N . ALA A 1 305 ? -18.882 -13.677 6.567 1.00 93.62 305 ALA A N 1
ATOM 2304 C CA . ALA A 1 305 ? -18.412 -14.056 7.890 1.00 93.62 305 ALA A CA 1
ATOM 2305 C C . ALA A 1 305 ? -16.876 -14.112 7.909 1.00 93.62 305 ALA A C 1
ATOM 2307 O O . ALA A 1 305 ? -16.261 -14.667 6.999 1.00 93.62 305 ALA A O 1
ATOM 2308 N N . GLU A 1 306 ? -16.267 -13.580 8.965 1.00 92.62 306 GLU A N 1
ATOM 2309 C CA . GLU A 1 306 ? -14.814 -13.581 9.151 1.00 92.62 306 GLU A CA 1
ATOM 2310 C C . GLU A 1 306 ? -14.409 -14.359 10.419 1.00 92.62 306 GLU A C 1
ATOM 2312 O O . GLU A 1 306 ? -15.184 -14.435 11.381 1.00 92.62 306 GLU A O 1
ATOM 2317 N N . PRO A 1 307 ? -13.206 -14.965 10.453 1.00 94.19 307 PRO A N 1
ATOM 2318 C CA . PRO A 1 307 ? -12.698 -15.624 11.652 1.00 94.19 307 PRO A CA 1
ATOM 2319 C C . PRO A 1 307 ? -12.657 -14.671 12.851 1.00 94.19 307 PRO A C 1
ATOM 2321 O O . PRO A 1 307 ? -12.290 -13.507 12.713 1.00 94.19 307 PRO A O 1
ATOM 2324 N N . HIS A 1 308 ? -12.989 -15.186 14.038 1.00 94.75 308 HIS A N 1
ATOM 2325 C CA . HIS A 1 308 ? -12.996 -14.435 15.305 1.00 94.75 308 HIS A CA 1
ATOM 2326 C C . HIS A 1 308 ? -14.003 -13.276 15.385 1.00 94.75 308 HIS A C 1
ATOM 2328 O O . HIS A 1 308 ? -13.939 -12.486 16.331 1.00 94.75 308 HIS A O 1
ATOM 2334 N N . GLN A 1 309 ? -14.940 -13.180 14.433 1.00 96.75 309 GLN A N 1
ATOM 2335 C CA . GLN A 1 309 ? -16.010 -12.192 14.500 1.00 96.75 309 GLN A CA 1
ATOM 2336 C C . GLN A 1 309 ? -16.881 -12.410 15.740 1.00 96.75 309 GLN A C 1
ATOM 2338 O O . GLN A 1 309 ? -17.195 -13.543 16.108 1.00 96.75 309 GLN A O 1
ATOM 2343 N N . GLN A 1 310 ? -17.288 -11.314 16.362 1.00 96.88 310 GLN A N 1
ATOM 2344 C CA . GLN A 1 310 ? -18.149 -11.288 17.537 1.00 96.88 310 GLN A CA 1
ATOM 2345 C C . GLN A 1 310 ? -19.201 -10.196 17.375 1.00 96.88 310 GLN A C 1
ATOM 2347 O O . GLN A 1 310 ? -19.021 -9.247 16.607 1.00 96.88 310 GLN A O 1
ATOM 2352 N N . GLU A 1 311 ? -20.305 -10.339 18.100 1.00 97.25 311 GLU A N 1
ATOM 2353 C CA . GLU A 1 311 ? -21.324 -9.299 18.186 1.00 97.25 311 GLU A CA 1
ATOM 2354 C C . GLU A 1 311 ? -20.939 -8.275 19.251 1.00 97.25 311 GLU A C 1
ATOM 2356 O O . GLU A 1 311 ? -20.574 -8.632 20.371 1.00 97.25 311 GLU A O 1
ATOM 2361 N N . PHE A 1 312 ? -21.071 -6.997 18.912 1.00 97.25 312 PHE A N 1
ATOM 2362 C CA . PHE A 1 312 ? -20.896 -5.890 19.839 1.00 97.25 312 PHE A CA 1
ATOM 2363 C C . PHE A 1 312 ? -22.149 -5.025 19.831 1.00 97.25 312 PHE A C 1
ATOM 2365 O O . PHE A 1 312 ? -22.731 -4.753 18.780 1.00 97.25 312 PHE A O 1
ATOM 2372 N N . ARG A 1 313 ? -22.554 -4.579 21.019 1.00 97.56 313 ARG A N 1
ATOM 2373 C CA . ARG A 1 313 ? -23.673 -3.657 21.225 1.00 97.56 313 ARG A CA 1
ATOM 2374 C C . ARG A 1 313 ? -23.187 -2.494 22.065 1.00 97.56 313 ARG A C 1
ATOM 2376 O O . ARG A 1 313 ? -22.474 -2.702 23.047 1.00 97.56 313 ARG A O 1
ATOM 2383 N N . GLY A 1 314 ? -23.549 -1.283 21.671 1.00 97.00 314 GLY A N 1
ATOM 2384 C CA . GLY A 1 314 ? -23.094 -0.108 22.390 1.00 97.00 314 GLY A CA 1
ATOM 2385 C C . GLY A 1 314 ? -23.537 1.204 21.775 1.00 97.00 314 GLY A C 1
ATOM 2386 O O . GLY A 1 314 ? -24.317 1.259 20.825 1.00 97.00 314 GLY A O 1
ATOM 2387 N N . THR A 1 315 ? -22.988 2.266 22.348 1.00 97.75 315 THR A N 1
ATOM 2388 C CA . THR A 1 315 ? -23.237 3.643 21.932 1.00 97.75 315 THR A CA 1
ATOM 2389 C C . THR A 1 315 ? -22.131 4.090 20.987 1.00 97.75 315 THR A C 1
ATOM 2391 O O . THR A 1 315 ? -20.958 4.091 21.364 1.00 97.75 315 THR A O 1
ATOM 2394 N N . LEU A 1 316 ? -22.490 4.487 19.771 1.00 97.44 316 LEU A N 1
ATOM 2395 C CA . LEU A 1 316 ? -21.570 5.109 18.832 1.00 97.44 316 LEU A CA 1
ATOM 2396 C C . LEU A 1 316 ? -21.204 6.510 19.318 1.00 97.44 316 LEU A C 1
ATOM 2398 O O . LEU A 1 316 ? -22.074 7.319 19.646 1.00 97.44 316 LEU A O 1
ATOM 2402 N N . LYS A 1 317 ? -19.906 6.793 19.325 1.00 96.50 317 LYS A N 1
ATOM 2403 C CA . LYS A 1 317 ? -19.338 8.114 19.545 1.00 96.50 317 LYS A CA 1
ATOM 2404 C C . LYS A 1 317 ? -18.725 8.647 18.264 1.00 96.50 317 LYS A C 1
ATOM 2406 O O . LYS A 1 317 ? -17.913 7.966 17.632 1.00 96.50 317 LYS A O 1
ATOM 2411 N N . VAL A 1 318 ? -19.127 9.859 17.897 1.00 94.12 318 VAL A N 1
ATOM 2412 C CA . VAL A 1 318 ? -18.724 10.534 16.660 1.00 94.12 318 VAL A CA 1
ATOM 2413 C C . VAL A 1 318 ? -18.134 11.887 17.030 1.00 94.12 318 VAL A C 1
ATOM 2415 O O . VAL A 1 318 ? -18.793 12.712 17.652 1.00 94.12 318 VAL A O 1
ATOM 2418 N N . ASP A 1 319 ? -16.884 12.132 16.644 1.00 84.75 319 ASP A N 1
ATOM 2419 C CA . ASP A 1 319 ? -16.166 13.369 16.987 1.00 84.75 319 ASP A CA 1
ATOM 2420 C C . ASP A 1 319 ? -16.169 14.418 15.857 1.00 84.75 319 ASP A C 1
ATOM 2422 O O . ASP A 1 319 ? -15.483 15.436 15.941 1.00 84.75 319 ASP A O 1
ATOM 2426 N N . GLY A 1 320 ? -16.904 14.159 14.769 1.00 80.50 320 GLY A N 1
ATOM 2427 C CA . GLY A 1 320 ? -16.962 15.015 13.579 1.00 80.50 320 GLY A CA 1
ATOM 2428 C C . GLY A 1 320 ? -15.687 15.013 12.723 1.00 80.50 320 GLY A C 1
ATOM 2429 O O . GLY A 1 320 ? -15.671 15.610 11.650 1.00 80.50 320 GLY A O 1
ATOM 2430 N N . SER A 1 321 ? -14.627 14.309 13.140 1.00 85.56 321 SER A N 1
ATOM 2431 C CA . SER A 1 321 ? -13.346 14.220 12.422 1.00 85.56 321 SER A CA 1
ATOM 2432 C C . SER A 1 321 ? -13.271 13.048 11.437 1.00 85.56 321 SER A C 1
ATOM 2434 O O . SER A 1 321 ? -12.220 12.813 10.835 1.00 85.56 321 SER A O 1
ATOM 2436 N N . GLY A 1 322 ? -14.355 12.276 11.296 1.00 87.06 322 GLY A N 1
ATOM 2437 C CA . GLY A 1 322 ? -14.360 10.998 10.578 1.00 87.06 322 GLY A CA 1
ATOM 2438 C C . GLY A 1 322 ? -13.696 9.858 11.362 1.00 87.06 322 GLY A C 1
ATOM 2439 O O . GLY A 1 322 ? -13.278 8.868 10.759 1.00 87.06 322 GLY A O 1
ATOM 2440 N N . SER A 1 323 ? -13.559 10.011 12.684 1.00 93.06 323 SER A N 1
ATOM 2441 C CA . SER A 1 323 ? -13.194 8.937 13.611 1.00 93.06 323 SER A CA 1
ATOM 2442 C C . SER A 1 323 ? -14.441 8.483 14.366 1.00 93.06 323 SER A C 1
ATOM 2444 O O . SER A 1 323 ? -15.314 9.290 14.686 1.00 93.06 323 SER A O 1
ATOM 2446 N N . TYR A 1 324 ? -14.505 7.191 14.670 1.00 95.69 324 TYR A N 1
ATOM 2447 C CA . TYR A 1 324 ? -15.635 6.592 15.371 1.00 95.69 324 TYR A CA 1
ATOM 2448 C C . TYR A 1 324 ? -15.139 5.821 16.580 1.00 95.69 324 TYR A C 1
ATOM 2450 O O . TYR A 1 324 ? -14.056 5.227 16.545 1.00 95.69 324 TYR A O 1
ATOM 2458 N N . ARG A 1 325 ? -15.944 5.794 17.640 1.00 96.50 325 ARG A N 1
ATOM 2459 C CA . ARG A 1 325 ? -15.730 4.880 18.760 1.00 96.50 325 ARG A CA 1
ATOM 2460 C C . ARG A 1 325 ? -17.023 4.176 19.138 1.00 96.50 325 ARG A C 1
ATOM 2462 O O . ARG A 1 325 ? -18.098 4.742 18.990 1.00 96.50 325 ARG A O 1
ATOM 2469 N N . LEU A 1 326 ? -16.924 2.945 19.616 1.00 97.44 326 LEU A N 1
ATOM 2470 C CA . LEU A 1 326 ? -18.039 2.185 20.158 1.00 97.44 326 LEU A CA 1
ATOM 2471 C C . LEU A 1 326 ? -17.842 2.034 21.664 1.00 97.44 326 LEU A C 1
ATOM 2473 O O . LEU A 1 326 ? -16.921 1.350 22.110 1.00 97.44 326 LEU A O 1
ATOM 2477 N N . GLN A 1 327 ? -18.724 2.654 22.440 1.00 97.19 327 GLN A N 1
ATOM 2478 C CA . GLN A 1 327 ? -18.753 2.512 23.888 1.00 97.19 327 GLN A CA 1
ATOM 2479 C C . GLN A 1 327 ? -19.649 1.326 24.264 1.00 97.19 327 GLN A C 1
ATOM 2481 O O . GLN A 1 327 ? -20.872 1.392 24.119 1.00 97.19 327 GLN A O 1
ATOM 2486 N N . THR A 1 328 ? -19.033 0.241 24.728 1.00 95.44 328 THR A N 1
ATOM 2487 C CA . THR A 1 328 ? -19.700 -0.967 25.235 1.00 95.44 328 THR A CA 1
ATOM 2488 C C . THR A 1 328 ? -19.702 -0.969 26.766 1.00 95.44 328 THR A C 1
ATOM 2490 O O . THR A 1 328 ? -19.113 -0.091 27.402 1.00 95.44 328 THR A O 1
ATOM 2493 N N . GLU A 1 329 ? -20.333 -1.966 27.392 1.00 90.25 329 GLU A N 1
ATOM 2494 C CA . GLU A 1 329 ? -20.230 -2.149 28.845 1.00 90.25 329 GLU A CA 1
ATOM 2495 C C . GLU A 1 329 ? -18.759 -2.352 29.249 1.00 90.25 329 GLU A C 1
ATOM 2497 O O . GLU A 1 329 ? -18.136 -3.358 28.919 1.00 90.25 329 GLU A O 1
ATOM 2502 N N . GLY A 1 330 ? -18.185 -1.354 29.926 1.00 84.12 330 GLY A N 1
ATOM 2503 C CA . GLY A 1 330 ? -16.831 -1.410 30.482 1.00 84.12 330 GLY A CA 1
ATOM 2504 C C . GLY A 1 330 ? -15.681 -1.077 29.525 1.00 84.12 330 GLY A C 1
ATOM 2505 O O . GLY A 1 330 ? -14.537 -1.073 29.978 1.00 84.12 330 GLY A O 1
ATOM 2506 N N . GLN A 1 331 ? -15.933 -0.767 28.247 1.00 92.19 331 GLN A N 1
ATOM 2507 C CA . GLN A 1 331 ? -14.854 -0.461 27.301 1.00 92.19 331 GLN A CA 1
ATOM 2508 C C . GLN A 1 331 ? -15.254 0.545 26.215 1.00 92.19 331 GLN A C 1
ATOM 2510 O O . GLN A 1 331 ? -16.398 0.599 25.774 1.00 92.19 331 GLN A O 1
ATOM 2515 N N . ASP A 1 332 ? -14.282 1.347 25.782 1.00 94.19 332 ASP A N 1
ATOM 2516 C CA . ASP A 1 332 ? -14.425 2.331 24.711 1.00 94.19 332 ASP A CA 1
ATOM 2517 C C . ASP A 1 332 ? -13.450 2.005 23.574 1.00 94.19 332 ASP A C 1
ATOM 2519 O O . ASP A 1 332 ? -12.229 2.153 23.707 1.00 94.19 332 ASP A O 1
ATOM 2523 N N . TRP A 1 333 ? -14.005 1.555 22.453 1.00 95.12 333 TRP A N 1
ATOM 2524 C CA . TRP A 1 333 ? -13.256 1.026 21.327 1.00 95.12 333 TRP A CA 1
ATOM 2525 C C . TRP A 1 333 ? -13.192 2.020 20.169 1.00 95.12 333 TRP A C 1
ATOM 2527 O O . TRP A 1 333 ? -14.229 2.306 19.581 1.00 95.12 333 TRP A O 1
ATOM 2537 N N . PRO A 1 334 ? -12.008 2.471 19.727 1.00 96.06 334 PRO A N 1
ATOM 2538 C CA . PRO A 1 334 ? -11.834 2.962 18.366 1.00 96.06 334 PRO A CA 1
ATOM 2539 C C . PRO A 1 334 ? -12.429 1.973 17.355 1.00 96.06 334 PRO A C 1
ATOM 2541 O O . PRO A 1 334 ? -12.138 0.774 17.395 1.00 96.06 334 PRO A O 1
ATOM 2544 N N . LEU A 1 335 ? -13.275 2.482 16.465 1.00 96.88 335 LEU A N 1
ATOM 2545 C CA . LEU A 1 335 ? -14.042 1.698 15.508 1.00 96.88 335 LEU A CA 1
ATOM 2546 C C . LEU A 1 335 ? -13.589 2.041 14.089 1.00 96.88 335 LEU A C 1
ATOM 2548 O O . LEU A 1 335 ? -13.645 3.197 13.668 1.00 96.88 335 LEU A O 1
ATOM 2552 N N . ILE A 1 336 ? -13.166 1.022 13.346 1.00 96.75 336 ILE A N 1
ATOM 2553 C CA . ILE A 1 336 ? -12.826 1.137 11.929 1.00 96.75 336 ILE A CA 1
ATOM 2554 C C . ILE A 1 336 ? -13.657 0.169 11.092 1.00 96.75 336 ILE A C 1
ATOM 2556 O O . ILE A 1 336 ? -14.167 -0.831 11.594 1.00 96.75 336 ILE A O 1
ATOM 2560 N N . THR A 1 337 ? -13.745 0.423 9.792 1.00 95.56 337 THR A N 1
ATOM 2561 C CA . THR A 1 337 ? -14.324 -0.526 8.838 1.00 95.56 337 THR A CA 1
ATOM 2562 C C . THR A 1 337 ? -13.525 -0.577 7.536 1.00 95.56 337 THR A C 1
ATOM 2564 O O . THR A 1 337 ? -12.766 0.342 7.203 1.00 95.56 337 THR A O 1
ATOM 2567 N N . LEU A 1 338 ? -13.653 -1.704 6.838 1.00 93.88 338 LEU A N 1
ATOM 2568 C CA . LEU A 1 338 ? -13.203 -1.904 5.459 1.00 93.88 338 LEU A CA 1
ATOM 2569 C C . LEU A 1 338 ? -14.384 -2.038 4.489 1.00 93.88 338 LEU A C 1
ATOM 2571 O O . LEU A 1 338 ? -14.165 -2.211 3.295 1.00 93.88 338 LEU A O 1
ATOM 2575 N N . GLU A 1 339 ? -15.614 -1.949 4.993 1.00 95.44 339 GLU A N 1
ATOM 2576 C CA . GLU A 1 339 ? -16.829 -2.197 4.229 1.00 95.44 339 GLU A CA 1
ATOM 2577 C C . GLU A 1 339 ? -17.445 -0.859 3.797 1.00 95.44 339 GLU A C 1
ATOM 2579 O O . GLU A 1 339 ? -17.835 -0.058 4.657 1.00 95.44 339 GLU A O 1
ATOM 2584 N N . PRO A 1 340 ? -17.550 -0.577 2.484 1.00 94.00 340 PRO A N 1
ATOM 2585 C CA . PRO A 1 340 ? -18.018 0.723 2.009 1.00 94.00 340 PRO A CA 1
ATOM 2586 C C . PRO A 1 340 ? -19.443 1.065 2.465 1.00 94.00 340 PRO A C 1
ATOM 2588 O O . PRO A 1 340 ? -19.731 2.229 2.739 1.00 94.00 340 PRO A O 1
ATOM 2591 N N . GLY A 1 341 ? -20.320 0.062 2.599 1.00 94.19 341 GLY A N 1
ATOM 2592 C CA . GLY A 1 341 ? -21.694 0.256 3.077 1.00 94.19 341 GLY A CA 1
ATOM 2593 C C . GLY A 1 341 ? -21.729 0.745 4.518 1.00 94.19 341 GLY A C 1
ATOM 2594 O O . GLY A 1 341 ? -22.377 1.745 4.828 1.00 94.19 341 GLY A O 1
ATOM 2595 N N . LEU A 1 342 ? -20.954 0.095 5.390 1.00 95.44 342 LEU A N 1
ATOM 2596 C CA . LEU A 1 342 ? -20.838 0.496 6.786 1.00 95.44 342 LEU A CA 1
ATOM 2597 C C . LEU A 1 342 ? -20.146 1.856 6.933 1.00 95.44 342 LEU A C 1
ATOM 2599 O O . LEU A 1 342 ? -20.585 2.673 7.736 1.00 95.44 342 LEU A O 1
ATOM 2603 N N . HIS A 1 343 ? -19.113 2.132 6.129 1.00 94.50 343 HIS A N 1
ATOM 2604 C CA . HIS A 1 343 ? -18.463 3.446 6.086 1.00 94.50 343 HIS A CA 1
ATOM 2605 C C . HIS A 1 343 ? -19.470 4.558 5.769 1.00 94.50 343 HIS A C 1
ATOM 2607 O O . HIS A 1 343 ? -19.581 5.518 6.529 1.00 94.50 343 HIS A O 1
ATOM 2613 N N . ARG A 1 344 ? -20.263 4.401 4.700 1.00 93.00 344 ARG A N 1
ATOM 2614 C CA . ARG A 1 344 ? -21.296 5.377 4.316 1.00 93.00 344 ARG A CA 1
ATOM 2615 C C . ARG A 1 344 ? -22.367 5.544 5.387 1.00 93.00 344 ARG A C 1
ATOM 2617 O O . ARG A 1 344 ? -22.779 6.669 5.652 1.00 93.00 344 ARG A O 1
ATOM 2624 N N . TRP A 1 345 ? -22.792 4.450 6.016 1.00 94.75 345 TRP A N 1
ATOM 2625 C CA . TRP A 1 345 ? -23.768 4.507 7.099 1.00 94.75 345 TRP A CA 1
ATOM 2626 C C . TRP A 1 345 ? -23.228 5.268 8.317 1.00 94.75 345 TRP A C 1
ATOM 2628 O O . TRP A 1 345 ? -23.914 6.155 8.821 1.00 94.75 345 TRP A O 1
ATOM 2638 N N . LEU A 1 346 ? -21.987 4.994 8.744 1.00 94.81 346 LEU A N 1
ATOM 2639 C CA . LEU A 1 346 ? -21.337 5.664 9.881 1.00 94.81 346 LEU A CA 1
ATOM 2640 C C . LEU A 1 346 ? -21.205 7.179 9.676 1.00 94.81 346 LEU A C 1
ATOM 2642 O O . LEU A 1 346 ? -21.331 7.941 10.629 1.00 94.81 346 LEU A O 1
ATOM 2646 N N . GLN A 1 347 ? -20.982 7.633 8.440 1.00 92.44 347 GLN A N 1
ATOM 2647 C CA . GLN A 1 347 ? -20.910 9.063 8.107 1.00 92.44 347 GLN A CA 1
ATOM 2648 C C . GLN A 1 347 ? -22.222 9.822 8.318 1.00 92.44 347 GLN A C 1
ATOM 2650 O O . GLN A 1 347 ? -22.201 11.046 8.403 1.00 92.44 347 GLN A O 1
ATOM 2655 N N . GLN A 1 348 ? -23.346 9.111 8.376 1.00 93.56 348 GLN A N 1
ATOM 2656 C CA . GLN A 1 348 ? -24.683 9.690 8.503 1.00 93.56 348 GLN A CA 1
ATOM 2657 C C . GLN A 1 348 ? -25.217 9.640 9.940 1.00 93.56 348 GLN A C 1
ATOM 2659 O O . GLN A 1 348 ? -26.350 10.052 10.167 1.00 93.56 348 GLN A O 1
ATOM 2664 N N . GLN A 1 349 ? -24.445 9.105 10.892 1.00 93.88 349 GLN A N 1
ATOM 2665 C CA . GLN A 1 349 ? -24.898 8.941 12.271 1.00 93.88 349 GLN A CA 1
ATOM 2666 C C . GLN A 1 349 ? -24.518 10.127 13.155 1.00 93.88 349 GLN A C 1
ATOM 2668 O O . GLN A 1 349 ? -23.414 10.666 13.056 1.00 93.88 349 GLN A O 1
ATOM 2673 N N . ASP A 1 350 ? -25.413 10.444 14.085 1.00 92.12 350 ASP A N 1
ATOM 2674 C CA . ASP A 1 350 ? -25.172 11.397 15.164 1.00 92.12 350 ASP A CA 1
ATOM 2675 C C . ASP A 1 350 ? -24.462 10.738 16.363 1.00 92.12 350 ASP A C 1
ATOM 2677 O O . ASP A 1 350 ? -24.527 9.518 16.570 1.00 92.12 350 ASP A O 1
ATOM 2681 N N . ASP A 1 351 ? -23.802 11.557 17.194 1.00 94.38 351 ASP A N 1
ATOM 2682 C CA . ASP A 1 351 ? -23.234 11.092 18.465 1.00 94.38 351 ASP A CA 1
ATOM 2683 C C . ASP A 1 351 ? -24.325 10.507 19.370 1.00 94.38 351 ASP A C 1
ATOM 2685 O O . ASP A 1 351 ? -25.403 11.079 19.531 1.00 94.38 351 ASP A O 1
ATOM 2689 N N . GLY A 1 352 ? -24.033 9.373 20.006 1.00 94.44 352 GLY A N 1
ATOM 2690 C CA . GLY A 1 352 ? -24.958 8.729 20.934 1.00 94.44 352 GLY A CA 1
ATOM 2691 C C . GLY A 1 352 ? -25.891 7.695 20.300 1.00 94.44 352 GLY A C 1
ATOM 2692 O O . GLY A 1 352 ? -26.682 7.090 21.028 1.00 94.44 352 GLY A O 1
ATOM 2693 N N . CYS A 1 353 ? -25.794 7.453 18.988 1.00 94.62 353 CYS A N 1
ATOM 2694 C CA . CYS A 1 353 ? -26.572 6.421 18.300 1.00 94.62 353 CYS A CA 1
ATOM 2695 C C . CYS A 1 353 ? -26.329 5.032 18.923 1.00 94.62 353 CYS A C 1
ATOM 2697 O O . CYS A 1 353 ? -25.185 4.602 19.077 1.00 94.62 353 CYS A O 1
ATOM 2699 N N . GLN A 1 354 ? -27.399 4.324 19.299 1.00 96.50 354 GLN A N 1
ATOM 2700 C CA . GLN A 1 354 ? -27.304 2.931 19.745 1.00 96.50 354 GLN A CA 1
ATOM 2701 C C . GLN A 1 354 ? -27.223 2.018 18.532 1.00 96.50 354 GLN A C 1
ATOM 2703 O O . GLN A 1 354 ? -28.049 2.122 17.626 1.00 96.50 354 GLN A O 1
ATOM 2708 N N . LEU A 1 355 ? -26.268 1.094 18.532 1.00 96.50 355 LEU A N 1
ATOM 2709 C CA . LEU A 1 355 ? -26.132 0.135 17.446 1.00 96.50 355 LEU A CA 1
ATOM 2710 C C . LEU A 1 355 ? -25.692 -1.239 17.936 1.00 96.50 355 LEU A C 1
ATOM 2712 O O . LEU A 1 355 ? -25.107 -1.406 19.011 1.00 96.50 355 LEU A O 1
ATOM 2716 N N . ALA A 1 356 ? -25.964 -2.221 17.089 1.00 97.56 356 ALA A N 1
ATOM 2717 C CA . ALA A 1 356 ? -25.436 -3.564 17.181 1.00 97.56 356 ALA A CA 1
ATOM 2718 C C . ALA A 1 356 ? -24.685 -3.869 15.883 1.00 97.56 356 ALA A C 1
ATOM 2720 O O . ALA A 1 356 ? -25.158 -3.549 14.793 1.00 97.56 356 ALA A O 1
ATOM 2721 N N . LEU A 1 357 ? -23.499 -4.456 15.991 1.00 97.94 357 LEU A N 1
ATOM 2722 C CA . LEU A 1 357 ? -22.669 -4.781 14.838 1.00 97.94 357 LEU A CA 1
ATOM 2723 C C . LEU A 1 357 ? -21.900 -6.078 15.050 1.00 97.94 357 LEU A C 1
ATOM 2725 O O . LEU A 1 357 ? -21.743 -6.557 16.173 1.00 97.94 357 LEU A O 1
ATOM 2729 N N . VAL A 1 358 ? -21.391 -6.621 13.954 1.00 98.12 358 VAL A N 1
ATOM 2730 C CA . VAL A 1 358 ? -20.387 -7.676 13.956 1.00 98.12 358 VAL A CA 1
ATOM 2731 C C . VAL A 1 358 ? -19.024 -7.052 13.685 1.00 98.12 358 VAL A C 1
ATOM 2733 O O . VAL A 1 358 ? -18.855 -6.293 12.725 1.00 98.12 358 VAL A O 1
ATOM 2736 N N . ALA A 1 359 ? -18.053 -7.366 14.539 1.00 97.62 359 ALA A N 1
ATOM 2737 C CA . ALA A 1 359 ? -16.678 -6.898 14.415 1.00 97.62 359 ALA A CA 1
ATOM 2738 C C . ALA A 1 359 ? -15.666 -7.951 14.865 1.00 97.62 359 ALA A C 1
ATOM 2740 O O . ALA A 1 359 ? -15.988 -8.886 15.598 1.00 97.62 359 ALA A O 1
ATOM 2741 N N . VAL A 1 360 ? -14.414 -7.745 14.470 1.00 97.00 360 VAL A N 1
ATOM 2742 C CA . VAL A 1 360 ? -13.249 -8.423 15.039 1.00 97.00 360 VAL A CA 1
ATOM 2743 C C . VAL A 1 360 ? -12.475 -7.427 15.891 1.00 97.00 360 VAL A C 1
ATOM 2745 O O . VAL A 1 360 ? -12.070 -6.363 15.413 1.00 97.00 360 VAL A O 1
ATOM 2748 N N . ALA A 1 361 ? -12.259 -7.778 17.157 1.00 94.69 361 ALA A N 1
ATOM 2749 C CA . ALA A 1 361 ? -11.333 -7.059 18.018 1.00 94.69 361 ALA A CA 1
ATOM 2750 C C . ALA A 1 361 ? -9.899 -7.398 17.620 1.00 94.69 361 ALA A C 1
ATOM 2752 O O . ALA A 1 361 ? -9.551 -8.573 17.498 1.00 94.69 361 ALA A O 1
ATOM 2753 N N . ASN A 1 362 ? -9.061 -6.380 17.423 1.00 87.94 362 ASN A N 1
ATOM 2754 C CA . ASN A 1 362 ? -7.644 -6.614 17.192 1.00 87.94 362 ASN A CA 1
ATOM 2755 C C . ASN A 1 362 ? -6.980 -7.039 18.519 1.00 87.94 362 ASN A C 1
ATOM 2757 O O . ASN A 1 362 ? -6.973 -6.264 19.473 1.00 87.94 362 ASN A O 1
ATOM 2761 N N . PRO A 1 363 ? -6.396 -8.245 18.621 1.00 79.81 363 PRO A N 1
ATOM 2762 C CA . PRO A 1 363 ? -5.781 -8.691 19.870 1.00 79.81 363 PRO A CA 1
ATOM 2763 C C . PRO A 1 363 ? -4.449 -7.984 20.178 1.00 79.81 363 PRO A C 1
ATOM 2765 O O . PRO A 1 363 ? -3.947 -8.085 21.295 1.00 79.81 363 PRO A O 1
ATOM 2768 N N . TRP A 1 364 ? -3.882 -7.253 19.214 1.00 77.06 364 TRP A N 1
ATOM 2769 C CA . TRP A 1 364 ? -2.608 -6.534 19.331 1.00 77.06 364 TRP A CA 1
ATOM 2770 C C . TRP A 1 364 ? -2.761 -5.008 19.289 1.00 77.06 364 TRP A C 1
ATOM 2772 O O . TRP A 1 364 ? -1.770 -4.285 19.359 1.00 77.06 364 TRP A O 1
ATOM 2782 N N . GLY A 1 365 ? -3.988 -4.495 19.181 1.00 75.00 365 GLY A N 1
ATOM 2783 C CA . GLY A 1 365 ? -4.274 -3.063 19.188 1.00 75.00 365 GLY A CA 1
ATOM 2784 C C . GLY A 1 365 ? -5.684 -2.795 19.708 1.00 75.00 365 GLY A C 1
ATOM 2785 O O . GLY A 1 365 ? -6.594 -3.536 19.363 1.00 75.00 365 GLY A O 1
ATOM 2786 N N . PRO A 1 366 ? -5.913 -1.752 20.521 1.00 85.94 366 PRO A N 1
ATOM 2787 C CA . PRO A 1 366 ? -7.198 -1.549 21.183 1.00 85.94 366 PRO A CA 1
ATOM 2788 C C . PRO A 1 366 ? -8.224 -0.947 20.212 1.00 85.94 366 PRO A C 1
ATOM 2790 O O . PRO A 1 366 ? -8.581 0.214 20.355 1.00 85.94 366 PRO A O 1
ATOM 2793 N N . TRP A 1 367 ? -8.657 -1.684 19.187 1.00 93.38 367 TRP A N 1
ATOM 2794 C CA . TRP A 1 367 ? -9.658 -1.234 18.215 1.00 93.38 367 TRP A CA 1
ATOM 2795 C C . TRP A 1 367 ? -10.490 -2.389 17.645 1.00 93.38 367 TRP A C 1
ATOM 2797 O O . TRP A 1 367 ? -10.058 -3.544 17.624 1.00 93.38 367 TRP A O 1
ATOM 2807 N N . LEU A 1 368 ? -11.689 -2.057 17.163 1.00 96.56 368 LEU A N 1
ATOM 2808 C CA . LEU A 1 368 ? -12.618 -2.970 16.494 1.00 96.56 368 LEU A CA 1
ATOM 2809 C C . LEU A 1 368 ? -12.625 -2.706 14.986 1.00 96.56 368 LEU A C 1
ATOM 2811 O O . LEU A 1 368 ? -12.804 -1.563 14.562 1.00 96.56 368 LEU A O 1
ATOM 2815 N N . ARG A 1 369 ? -12.490 -3.758 14.170 1.00 97.06 369 ARG A N 1
ATOM 2816 C CA . ARG A 1 369 ? -12.838 -3.706 12.743 1.00 97.06 369 ARG A CA 1
ATOM 2817 C C . ARG A 1 369 ? -14.233 -4.273 12.560 1.00 97.06 369 ARG A C 1
ATOM 2819 O O . ARG A 1 369 ? -14.413 -5.484 12.644 1.00 97.06 369 ARG A O 1
ATOM 2826 N N . ALA A 1 370 ? -15.194 -3.399 12.303 1.00 97.56 370 ALA A N 1
ATOM 2827 C CA . ALA A 1 370 ? -16.564 -3.787 12.020 1.00 97.56 370 ALA A CA 1
ATOM 2828 C C . ALA A 1 370 ? -16.764 -4.133 10.545 1.00 97.56 370 ALA A C 1
ATOM 2830 O O . ALA A 1 370 ? -16.271 -3.423 9.659 1.00 97.56 370 ALA A O 1
ATOM 2831 N N . SER A 1 371 ? -17.518 -5.204 10.307 1.00 97.00 371 SER A N 1
ATOM 2832 C CA . SER A 1 371 ? -17.889 -5.660 8.968 1.00 97.00 371 SER A CA 1
ATOM 2833 C C . SER A 1 371 ? -19.348 -5.383 8.636 1.00 97.00 371 SER A C 1
ATOM 2835 O O . SER A 1 371 ? -19.645 -4.966 7.525 1.00 97.00 371 SER A O 1
ATOM 2837 N N . ARG A 1 372 ? -20.282 -5.552 9.574 1.00 97.31 372 ARG A N 1
ATOM 2838 C CA . ARG A 1 372 ? -21.707 -5.342 9.272 1.00 97.31 372 ARG A CA 1
ATOM 2839 C C . ARG A 1 372 ? -22.531 -4.946 10.482 1.00 97.31 372 ARG A C 1
ATOM 2841 O O . ARG A 1 372 ? -22.203 -5.325 11.604 1.00 97.31 372 ARG A O 1
ATOM 2848 N N . LEU A 1 373 ? -23.618 -4.224 10.242 1.00 97.62 373 LEU A N 1
ATOM 2849 C CA . LEU A 1 373 ? -24.653 -3.968 11.239 1.00 97.62 373 LEU A CA 1
ATOM 2850 C C . LEU A 1 373 ? -25.508 -5.209 11.481 1.00 97.62 373 LEU A C 1
ATOM 2852 O O . LEU A 1 373 ? -25.724 -6.027 10.585 1.00 97.62 373 LEU A O 1
ATOM 2856 N N . LEU A 1 374 ? -26.012 -5.308 12.704 1.00 95.69 374 LEU A N 1
ATOM 2857 C CA . LEU A 1 374 ? -27.084 -6.218 13.077 1.00 95.69 374 LEU A CA 1
ATOM 2858 C C . LEU A 1 374 ? -28.426 -5.462 13.072 1.00 95.69 374 LEU A C 1
ATOM 2860 O O . LEU A 1 374 ? -28.416 -4.236 13.216 1.00 95.69 374 LEU A O 1
ATOM 2864 N N . PRO A 1 375 ? -29.553 -6.176 12.894 1.00 85.69 375 PRO A N 1
ATOM 2865 C CA . PRO A 1 375 ? -30.893 -5.592 12.939 1.00 85.69 375 PRO A CA 1
ATOM 2866 C C . PRO A 1 375 ? -31.240 -4.888 14.253 1.00 85.69 375 PRO A C 1
ATOM 2868 O O . PRO A 1 375 ? -30.722 -5.308 15.322 1.00 85.69 375 PRO A O 1
#

Foldseek 3Di:
DQCPFQQVVPHLVCQQAVQDDPPLDGDHDTDDSALDDDPPVCLCVPPDPVSNVVVQVVSVVSNVVRQVVSCVVVVNSGDQWQPDPCDDPDPQHTRGSDDSDDDDLADAAFAFQDAAEPQQQALVDAAQFAGDFDADPVRFGQFQAKFKFWQDDDDPDDDDDDHTQWHQFFQDIIGHIGGDGLRQQHHPPDQLGGDAALHTRYDPRCSSRQRDPVNRVSRVLLNVQLNVQCVVVVHGSVGDDSVSSQLCQCVPPPHRGQRAQQQQAAPPRPCPSVVSVVCSVPVVQQDRSSHRVPDDRDAQADDDDDPQKDKFKAWWADPVRSHIWGDGVPDIATEGESHNNVRVVSVPDDGGDIFMFIWHQDPSDRHTYTRHTDD

pLDDT: mean 89.49, std 9.85, range [43.5, 98.81]

Sequence (375 aa):
APFERASEAFGLERTLTYGRLPGGLVMLNWPLHGNDWHGNLDAAFSGDPAAENDLFARMQAHSLAFAAALQQASAGWLEATGVFPEQGHGDLQGRSPLALMPYWREGRRMVGHTVVREQDLLPGAAGERIAPLPLGIDGTVQSIAVGNYANDHHYPGDDWPLAPKSCRWGGRWSGTPFCIPYGALVSGDVDNLLAADKGFSSSHMANGATRLQPLILNIGQAAGAAAALAVQGDLALADLPVRRIQEELIHDRQAPAGPVPIWDTAWHHPEWRLRQLAALDGPARLETTGCWSEARPPSPAEAPAEPHQQEFRGTLKVDGSGSYRLQTEGQDWPLITLEPGLHRWLQQQDDGCQLALVAVANPWGPWLRASRLLP